Protein AF-A0A0F8ZVN7-F1 (afdb_monomer)

Mean predicted aligned error: 13.44 Å

Organism: NCBI:txid412755

Secondary structure (DSSP, 8-state):
---PPTTSSPPEEEEEPPPTTSPP-TTT-S-SEEE----SSS----EEEEEEEEEEEEEEE-EE---S-TTTTTTEEE--TT--STTSPPP-GGGT-TTT--S-----PBPPS-B-TTS-B---EEEEEETTPSSPEE--S-EEEETTEEEEEE-SSSPPTTHHHHHHTT-EEEEEEEEEEEEEEEEEEE---TTPPPEEEE-TTT--EEEE-TTSTTSS-TTPPS--EEE-HHHHHHHHHHHHHH--PPPEEEEEESS---S--TT-EEEEEE-TT--EEPBTTB-PEEEEEEEE-SSS-EEEEEEE-

Structure (mmCIF, N/CA/C/O backbone):
data_AF-A0A0F8ZVN7-F1
#
_entry.id   AF-A0A0F8ZVN7-F1
#
loop_
_atom_site.group_PDB
_atom_site.id
_atom_site.type_symbol
_atom_site.label_atom_id
_atom_site.label_alt_id
_atom_site.label_comp_id
_atom_site.label_asym_id
_atom_site.label_entity_id
_atom_site.label_seq_id
_atom_site.pdbx_PDB_ins_code
_atom_site.Cartn_x
_atom_site.Cartn_y
_atom_site.Cartn_z
_atom_site.occupancy
_atom_site.B_iso_or_equiv
_atom_site.auth_seq_id
_atom_site.auth_comp_id
_atom_site.auth_asym_id
_atom_site.auth_atom_id
_atom_site.pdbx_PDB_model_num
ATOM 1 N N . ILE A 1 1 ? -41.865 19.080 27.109 1.00 27.50 1 ILE A N 1
ATOM 2 C CA . ILE A 1 1 ? -41.157 17.782 27.221 1.00 27.50 1 ILE A CA 1
ATOM 3 C C . ILE A 1 1 ? -39.855 18.059 27.956 1.00 27.50 1 ILE A C 1
ATOM 5 O O . ILE A 1 1 ? -38.991 18.719 27.393 1.00 27.50 1 ILE A O 1
ATOM 9 N N . VAL A 1 2 ? -39.762 17.685 29.233 1.00 25.28 2 VAL A N 1
ATOM 10 C CA . VAL A 1 2 ? -38.525 17.841 30.013 1.00 25.28 2 VAL A CA 1
ATOM 11 C C . VAL A 1 2 ? -37.675 16.607 29.742 1.00 25.28 2 VAL A C 1
ATOM 13 O O . VAL A 1 2 ? -38.057 15.499 30.106 1.00 25.28 2 VAL A O 1
ATOM 16 N N . VAL A 1 3 ? -36.564 16.791 29.035 1.00 26.16 3 VAL A N 1
ATOM 17 C CA . VAL A 1 3 ? -35.602 15.721 28.764 1.00 26.16 3 VAL A CA 1
ATOM 18 C C . VAL A 1 3 ? -34.603 15.712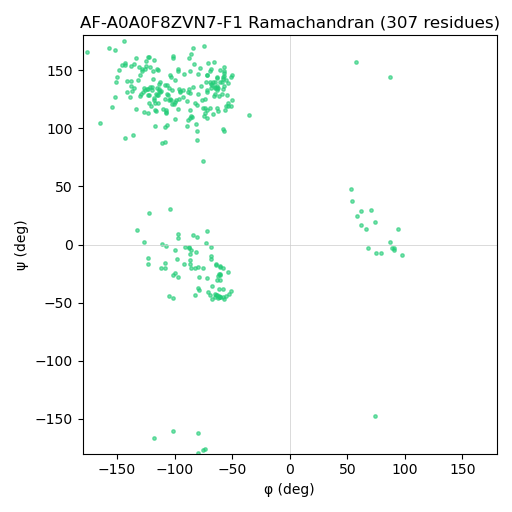 29.915 1.00 26.16 3 VAL A C 1
ATOM 20 O O . VAL A 1 3 ? -33.720 16.564 29.983 1.00 26.16 3 VAL A O 1
ATOM 23 N N . TYR A 1 4 ? -34.763 14.773 30.844 1.00 34.19 4 TYR A N 1
ATOM 24 C CA . TYR A 1 4 ? -33.786 14.550 31.905 1.00 34.19 4 TYR A CA 1
ATOM 25 C C . TYR A 1 4 ? -32.554 13.855 31.316 1.00 34.19 4 TYR A C 1
ATOM 27 O O . TYR A 1 4 ? -32.670 12.805 30.687 1.00 34.19 4 TYR A O 1
ATOM 35 N N . ARG A 1 5 ? -31.366 14.439 31.511 1.00 36.88 5 ARG A N 1
ATOM 36 C CA . ARG A 1 5 ? -30.093 13.754 31.245 1.00 36.88 5 ARG A CA 1
ATOM 37 C C . ARG A 1 5 ? -29.773 12.850 32.444 1.00 36.88 5 ARG A C 1
ATOM 39 O O . ARG A 1 5 ? -29.634 13.385 33.544 1.00 36.88 5 ARG A O 1
ATOM 46 N N . PRO A 1 6 ? -29.641 11.523 32.272 1.00 44.50 6 PRO A N 1
ATOM 47 C CA . PRO A 1 6 ? -29.242 10.635 33.360 1.00 44.50 6 PRO A CA 1
ATOM 48 C C . PRO A 1 6 ? -27.876 11.046 33.934 1.00 44.50 6 PRO A C 1
ATOM 50 O O . PRO A 1 6 ? -26.939 11.301 33.179 1.00 44.50 6 PRO A O 1
ATOM 53 N N . GLY A 1 7 ? -27.753 11.103 35.263 1.00 50.91 7 GLY A N 1
ATOM 54 C CA . GLY A 1 7 ? -26.455 11.102 35.951 1.00 50.91 7 GLY A CA 1
ATOM 55 C C . GLY A 1 7 ? -25.775 12.449 36.248 1.00 50.91 7 GLY A C 1
ATOM 56 O O . GLY A 1 7 ? -24.766 12.443 36.949 1.00 50.91 7 GLY A O 1
ATOM 57 N N . GLN A 1 8 ? -26.294 13.606 35.814 1.00 45.34 8 GLN A N 1
ATOM 58 C CA . GLN A 1 8 ? -25.773 14.913 36.261 1.00 45.34 8 GLN A CA 1
ATOM 59 C C . GLN A 1 8 ? -26.759 15.617 37.202 1.00 45.34 8 GLN A C 1
ATOM 61 O O . GLN A 1 8 ? -27.729 16.220 36.757 1.00 45.34 8 GLN A O 1
ATOM 66 N N . GLY A 1 9 ? -26.486 15.550 38.511 1.00 51.84 9 GLY A N 1
ATOM 67 C CA . GLY A 1 9 ? -27.216 16.309 39.538 1.00 51.84 9 GLY A CA 1
ATOM 68 C C . GLY A 1 9 ? -28.384 15.587 40.224 1.00 51.84 9 GLY A C 1
ATOM 69 O O . GLY A 1 9 ? -29.170 16.245 40.900 1.00 51.84 9 GLY A O 1
ATOM 70 N N . GLY A 1 10 ? -28.510 14.264 40.073 1.00 57.97 10 GLY A N 1
ATOM 71 C CA . GLY A 1 10 ? -29.532 13.463 40.761 1.00 57.97 10 GLY A CA 1
ATOM 72 C C . GLY A 1 10 ? -29.355 13.415 42.285 1.00 57.97 10 GLY A C 1
ATOM 73 O O . GLY A 1 10 ? -28.252 13.620 42.808 1.00 57.97 10 GLY A O 1
ATOM 74 N N . ARG A 1 11 ? -30.446 13.127 43.009 1.00 65.56 11 ARG A N 1
ATOM 75 C CA . ARG A 1 11 ? -30.416 12.929 44.465 1.00 65.56 11 ARG A CA 1
ATOM 76 C C . ARG A 1 11 ? -29.581 11.685 44.784 1.00 65.56 11 ARG A C 1
ATOM 78 O O . ARG A 1 11 ? -29.633 10.682 44.073 1.00 65.56 11 ARG A O 1
ATOM 85 N N . ARG A 1 12 ? -28.781 11.771 45.849 1.00 59.31 12 ARG A N 1
ATOM 86 C CA . ARG A 1 12 ? -27.981 10.650 46.359 1.00 59.31 12 ARG A CA 1
ATOM 87 C C . ARG A 1 12 ? -28.825 9.828 47.324 1.00 59.31 12 ARG A C 1
ATOM 89 O O . ARG A 1 12 ? -29.397 10.397 48.256 1.00 59.31 12 ARG A O 1
ATOM 96 N N . SER A 1 13 ? -28.849 8.515 47.120 1.00 58.38 13 SER A N 1
ATOM 97 C CA . SER A 1 13 ? -29.603 7.572 47.950 1.00 58.38 13 SER A CA 1
ATOM 98 C C . SER A 1 13 ? -28.723 6.383 48.354 1.00 58.38 13 SER A C 1
ATOM 100 O O . SER A 1 13 ? -27.912 5.903 47.559 1.00 58.38 13 SER A O 1
ATOM 102 N N . CYS A 1 14 ? -28.888 5.915 49.595 1.00 60.28 14 CYS A N 1
ATOM 103 C CA . CYS A 1 14 ? -28.241 4.712 50.129 1.00 60.28 14 CYS A CA 1
ATOM 104 C C . CYS A 1 14 ? -29.301 3.648 50.417 1.00 60.28 14 CYS A C 1
ATOM 106 O O . CYS A 1 14 ? -30.348 3.964 50.982 1.00 60.28 14 CYS A O 1
ATOM 108 N N . ILE A 1 15 ? -29.007 2.393 50.076 1.00 61.28 15 ILE A N 1
ATOM 109 C CA . ILE A 1 15 ? -29.917 1.257 50.275 1.00 61.28 15 ILE A CA 1
ATOM 110 C C . ILE A 1 15 ? -29.313 0.312 51.330 1.00 61.28 15 ILE A C 1
ATOM 112 O O . ILE A 1 15 ? -28.135 -0.020 51.208 1.00 61.28 15 ILE A O 1
ATOM 116 N N . ARG A 1 16 ? -30.106 -0.102 52.337 1.00 59.06 16 ARG A N 1
ATOM 117 C CA . ARG A 1 16 ? -29.672 -0.901 53.505 1.00 59.06 16 ARG A CA 1
ATOM 118 C C . ARG A 1 16 ? -30.315 -2.292 53.531 1.00 59.06 16 ARG A C 1
ATOM 120 O O . ARG A 1 16 ? -31.526 -2.416 53.378 1.00 59.06 16 ARG A O 1
ATOM 127 N N . LEU A 1 17 ? -29.554 -3.346 53.801 1.00 52.78 17 LEU A N 1
ATOM 128 C CA . LEU A 1 17 ? -30.038 -4.733 53.922 1.00 52.78 17 LEU A CA 1
ATOM 129 C C . LEU A 1 17 ? -30.144 -5.176 55.395 1.00 52.78 17 LEU A C 1
ATOM 131 O O . LEU A 1 17 ? -29.281 -4.825 56.199 1.00 52.78 17 LEU A O 1
ATOM 135 N N . GLN A 1 18 ? -31.155 -5.989 55.742 1.00 48.94 18 GLN A N 1
ATOM 136 C CA . GLN A 1 18 ? -31.251 -6.604 57.076 1.00 48.94 18 GLN A CA 1
ATOM 137 C C . GLN A 1 18 ? -30.204 -7.711 57.252 1.00 48.94 18 GLN A C 1
ATOM 139 O O . GLN A 1 18 ? -29.926 -8.443 56.297 1.00 48.94 18 GLN A O 1
ATOM 144 N N . PRO A 1 19 ? -29.666 -7.895 58.468 1.00 45.25 19 PRO A N 1
ATOM 145 C CA . PRO A 1 19 ? -28.900 -9.081 58.835 1.00 45.25 19 PRO A CA 1
ATOM 146 C C . PRO A 1 19 ? -29.678 -10.395 58.654 1.00 45.25 19 PRO A C 1
ATOM 148 O O . PRO A 1 19 ? -30.894 -10.461 58.836 1.00 45.25 19 PRO A O 1
ATOM 151 N N . ALA A 1 20 ? -28.961 -11.470 58.319 1.00 39.09 20 ALA A N 1
ATOM 152 C CA . ALA A 1 20 ? -29.548 -12.800 58.170 1.00 39.09 20 ALA A CA 1
ATOM 153 C C . ALA A 1 20 ? -29.942 -13.384 59.539 1.00 39.09 20 ALA A C 1
ATOM 155 O O . ALA A 1 20 ? -29.144 -13.378 60.473 1.00 39.09 20 ALA A O 1
ATOM 156 N N . GLY A 1 21 ? -31.158 -13.927 59.644 1.00 42.28 21 GLY A N 1
ATOM 157 C CA . GLY A 1 21 ? -31.682 -14.524 60.881 1.00 42.28 21 GLY A CA 1
ATOM 158 C C . GLY A 1 21 ? -32.409 -13.548 61.811 1.00 42.28 21 GLY A C 1
ATOM 159 O O . GLY A 1 21 ? -32.970 -13.984 62.815 1.00 42.28 21 GLY A O 1
ATOM 160 N N . GLU A 1 22 ? -32.457 -12.256 61.479 1.00 47.78 22 GLU A N 1
ATOM 161 C CA . GLU A 1 22 ? -33.309 -11.299 62.182 1.00 47.78 22 GLU A CA 1
ATOM 162 C C . GLU A 1 22 ? -34.769 -11.386 61.721 1.00 47.78 22 GLU A C 1
ATOM 164 O O . GLU A 1 22 ? -35.069 -11.630 60.550 1.00 47.78 22 GLU A O 1
ATOM 169 N N . THR A 1 23 ? -35.699 -11.142 62.646 1.00 45.25 23 THR A N 1
ATOM 170 C CA . THR A 1 23 ? -37.119 -10.977 62.325 1.00 45.25 23 THR A CA 1
ATOM 171 C C . THR A 1 23 ? -37.290 -9.771 61.408 1.00 45.25 23 THR A C 1
ATOM 173 O O . THR A 1 23 ? -36.809 -8.686 61.736 1.00 45.25 23 THR A O 1
ATOM 176 N N . PHE A 1 24 ? -37.974 -9.946 60.275 1.00 45.22 24 PHE A N 1
ATOM 177 C CA . PHE A 1 24 ? -38.179 -8.880 59.293 1.00 45.22 24 PHE A CA 1
ATOM 178 C C . PHE A 1 24 ? -38.703 -7.594 59.954 1.00 45.22 24 PHE A C 1
ATOM 180 O O . PHE A 1 24 ? -39.734 -7.600 60.629 1.00 45.22 24 PHE A O 1
ATOM 187 N N . SER A 1 25 ? -37.982 -6.494 59.744 1.00 50.66 25 SER A N 1
ATOM 188 C CA . SER A 1 25 ? -38.330 -5.161 60.221 1.00 50.66 25 SER A CA 1
ATOM 189 C C . SER A 1 25 ? -38.318 -4.194 59.047 1.00 50.66 25 SER A C 1
ATOM 191 O O . SER A 1 25 ? -37.261 -3.863 58.509 1.00 50.66 25 SER A O 1
ATOM 193 N N . ALA A 1 26 ? -39.494 -3.669 58.702 1.00 47.28 26 ALA A N 1
ATOM 194 C CA . ALA A 1 26 ? -39.640 -2.639 57.672 1.00 47.28 26 ALA A CA 1
ATOM 195 C C . ALA A 1 26 ? -38.861 -1.344 57.997 1.00 47.28 26 ALA A C 1
ATOM 197 O O . ALA A 1 26 ? -38.580 -0.549 57.108 1.00 47.28 26 ALA A O 1
ATOM 198 N N . ALA A 1 27 ? -38.479 -1.132 59.264 1.00 53.31 27 ALA A N 1
ATOM 199 C CA . ALA A 1 27 ? -37.621 -0.020 59.679 1.00 53.31 27 ALA A CA 1
ATOM 200 C C . ALA A 1 27 ? -36.111 -0.334 59.569 1.00 53.31 27 ALA A C 1
ATOM 202 O O . ALA A 1 27 ? -35.293 0.584 59.625 1.00 53.31 27 ALA A O 1
ATOM 203 N N . GLY A 1 28 ? -35.737 -1.615 59.452 1.00 48.47 28 GLY A N 1
ATOM 204 C CA . GLY A 1 28 ? -34.356 -2.110 59.528 1.00 48.47 28 GLY A CA 1
ATOM 205 C C . GLY A 1 28 ? -33.755 -2.588 58.204 1.00 48.47 28 GLY A C 1
ATOM 206 O O . GLY A 1 28 ? -32.536 -2.702 58.104 1.00 48.47 28 GLY A O 1
ATOM 207 N N . SER A 1 29 ? -34.569 -2.826 57.173 1.00 49.50 29 SER A N 1
ATOM 208 C CA . SER A 1 29 ? -34.087 -3.175 55.835 1.00 49.50 29 SER A CA 1
ATOM 209 C C . SER A 1 29 ? -34.910 -2.522 54.757 1.00 49.50 29 SER A C 1
ATOM 211 O O . SER A 1 29 ? -36.129 -2.472 54.885 1.00 49.50 29 SER A O 1
ATOM 213 N N . THR A 1 30 ? -34.227 -2.061 53.699 1.00 56.91 30 THR A N 1
ATOM 214 C CA . THR A 1 30 ? -34.842 -1.488 52.514 1.00 56.91 30 THR A CA 1
ATOM 215 C C . THR A 1 30 ? -35.029 -2.437 51.300 1.00 56.91 30 THR A C 1
ATOM 217 O O . THR A 1 30 ? -35.544 -2.006 50.276 1.00 56.91 30 THR A O 1
ATOM 220 N N . ILE A 1 31 ? -34.740 -3.745 51.399 1.00 53.41 31 ILE A N 1
ATOM 221 C CA . ILE A 1 31 ? -34.885 -4.706 50.279 1.00 53.41 31 ILE A CA 1
ATOM 222 C C . ILE A 1 31 ? -35.505 -6.025 50.767 1.00 53.41 31 ILE A C 1
ATOM 224 O O . ILE A 1 31 ? -35.056 -6.569 51.770 1.00 53.41 31 ILE A O 1
ATOM 228 N N . THR A 1 32 ? -36.468 -6.591 50.028 1.00 53.06 32 THR A N 1
ATOM 229 C CA . THR A 1 32 ? -36.948 -7.975 50.262 1.00 53.06 32 THR A CA 1
ATOM 230 C C . THR A 1 32 ? -36.529 -8.966 49.186 1.00 53.06 32 THR A C 1
ATOM 232 O O . THR A 1 32 ? -36.543 -10.161 49.457 1.00 53.06 32 THR A O 1
ATOM 235 N N . ASP A 1 33 ? -36.163 -8.510 47.983 1.00 47.03 33 ASP A N 1
ATOM 236 C CA . ASP A 1 33 ? -35.632 -9.379 46.930 1.00 47.03 33 ASP A CA 1
ATOM 237 C C . ASP A 1 33 ? -34.678 -8.616 45.993 1.00 47.03 33 ASP A C 1
ATOM 239 O O . ASP A 1 33 ? -35.003 -7.577 45.425 1.00 47.03 33 ASP A O 1
ATOM 243 N N . GLY A 1 34 ? -33.466 -9.125 45.802 1.00 47.53 34 GLY A N 1
ATOM 244 C CA . GLY A 1 34 ? -32.437 -8.464 45.002 1.00 47.53 34 GLY A CA 1
ATOM 245 C C . GLY A 1 34 ? -31.951 -9.367 43.881 1.00 47.53 34 GLY A C 1
ATOM 246 O O . GLY A 1 34 ? -31.256 -10.345 44.142 1.00 47.53 34 GLY A O 1
ATOM 247 N N . ARG A 1 35 ? -32.230 -9.012 42.618 1.00 43.69 35 ARG A N 1
ATOM 248 C CA . ARG A 1 35 ? -31.692 -9.739 41.458 1.00 43.69 35 ARG A CA 1
ATOM 249 C C . ARG A 1 35 ? -30.669 -8.911 40.696 1.00 43.69 35 ARG A C 1
ATOM 251 O O . ARG A 1 35 ? -30.952 -8.284 39.676 1.00 43.69 35 ARG A O 1
ATOM 258 N N . ILE A 1 36 ? -29.423 -9.000 41.135 1.00 43.56 36 ILE A N 1
ATOM 259 C CA . ILE A 1 36 ? -28.320 -8.361 40.428 1.00 43.56 36 ILE A CA 1
ATOM 260 C C . ILE A 1 36 ? -27.900 -9.260 39.264 1.00 43.56 36 ILE A C 1
ATOM 262 O O . ILE A 1 36 ? -27.224 -10.272 39.440 1.00 43.56 36 ILE A O 1
ATOM 266 N N . GLN A 1 37 ? -28.286 -8.879 38.049 1.00 42.59 37 GLN A N 1
ATOM 267 C CA . GLN A 1 37 ? -27.618 -9.377 36.853 1.00 42.59 37 GLN A CA 1
ATOM 268 C C . GLN A 1 37 ? -26.337 -8.573 36.656 1.00 42.59 37 GLN A C 1
ATOM 270 O O . GLN A 1 37 ? -26.326 -7.532 36.014 1.00 42.59 37 GLN A O 1
ATOM 275 N N . LEU A 1 38 ? -25.235 -9.045 37.234 1.00 39.56 38 LEU A N 1
ATOM 276 C CA . LEU A 1 38 ? -23.924 -8.530 36.862 1.00 39.56 38 LEU A CA 1
ATOM 277 C C . LEU A 1 38 ? -23.674 -8.951 35.412 1.00 39.56 38 LEU A C 1
ATOM 279 O O . LEU A 1 38 ? -23.505 -10.141 35.134 1.00 39.56 38 LEU A O 1
ATOM 283 N N . ALA A 1 39 ? -23.635 -7.994 34.482 1.00 41.97 39 ALA A N 1
ATOM 284 C CA . ALA A 1 39 ? -22.928 -8.241 33.234 1.00 41.97 39 ALA A CA 1
ATOM 285 C C . ALA A 1 39 ? -21.501 -8.645 33.634 1.00 41.97 39 ALA A C 1
ATOM 287 O O . ALA A 1 39 ? -20.825 -7.926 34.374 1.00 41.97 39 ALA A O 1
ATOM 288 N N . ARG A 1 40 ? -21.090 -9.864 33.271 1.00 42.56 40 ARG A N 1
ATOM 289 C CA . ARG A 1 40 ? -19.749 -10.385 33.553 1.00 42.56 40 ARG A CA 1
ATOM 290 C C . ARG A 1 40 ? -18.725 -9.428 32.946 1.00 42.56 40 ARG A C 1
ATOM 292 O O . ARG A 1 40 ? -18.448 -9.546 31.763 1.00 42.56 40 ARG A O 1
ATOM 299 N N . ARG A 1 41 ? -18.161 -8.524 33.760 1.00 51.59 41 ARG A N 1
ATOM 300 C CA . ARG A 1 41 ? -17.332 -7.387 33.313 1.00 51.59 41 ARG A CA 1
ATOM 301 C C . ARG A 1 41 ? -18.100 -6.481 32.322 1.00 51.59 41 ARG A C 1
ATOM 303 O O . ARG A 1 41 ? -19.058 -6.916 31.687 1.00 51.59 41 ARG A O 1
ATOM 310 N N . PRO A 1 42 ? -17.723 -5.201 32.173 1.00 58.75 42 PRO A N 1
ATOM 311 C CA . PRO A 1 42 ? -18.190 -4.451 31.018 1.00 58.75 42 PRO A CA 1
ATOM 312 C C . PRO A 1 42 ? -17.767 -5.232 29.776 1.00 58.75 42 PRO A C 1
ATOM 314 O O . PRO A 1 42 ? -16.573 -5.449 29.567 1.00 58.75 42 PRO A O 1
ATOM 317 N N . SER A 1 43 ? -18.748 -5.713 29.019 1.00 66.62 43 SER A N 1
ATOM 318 C CA . SER A 1 43 ? -18.522 -6.542 27.844 1.00 66.62 43 SER A CA 1
ATOM 319 C C . SER A 1 43 ? -17.752 -5.705 26.820 1.00 66.62 43 SER A C 1
ATOM 321 O O . SER A 1 43 ? -18.252 -4.657 26.398 1.00 66.62 43 SER A O 1
ATOM 323 N N . ARG A 1 44 ? -16.532 -6.109 26.465 1.00 81.88 44 ARG A N 1
ATOM 324 C CA . ARG A 1 44 ? -15.653 -5.358 25.562 1.00 81.88 44 ARG A CA 1
ATOM 325 C C . ARG A 1 44 ? -15.747 -5.973 24.172 1.00 81.88 44 ARG A C 1
ATOM 327 O O . ARG A 1 44 ? -15.213 -7.068 23.991 1.00 81.88 44 ARG A O 1
ATOM 334 N N . PRO A 1 45 ? -16.397 -5.320 23.194 1.00 86.94 45 PRO A N 1
ATOM 335 C CA . PRO A 1 45 ? -16.405 -5.842 21.835 1.00 86.94 45 PRO A CA 1
ATOM 336 C C . PRO A 1 45 ? -14.969 -5.931 21.295 1.00 86.94 45 PRO A C 1
ATOM 338 O O . PRO A 1 45 ? -14.111 -5.136 21.705 1.00 86.94 45 PRO A O 1
ATOM 341 N N . PRO A 1 46 ? -14.679 -6.883 20.392 1.00 93.00 46 PRO A N 1
ATOM 342 C CA . PRO A 1 46 ? -13.436 -6.855 19.640 1.00 93.00 46 PRO A CA 1
ATOM 343 C C . PRO A 1 46 ? -13.344 -5.538 18.871 1.00 93.00 46 PRO A C 1
ATOM 345 O O . PRO A 1 46 ? -14.357 -5.025 18.393 1.00 93.00 46 PRO A O 1
ATOM 348 N N . VAL A 1 47 ? -12.142 -4.987 18.737 1.00 96.12 47 VAL A N 1
ATOM 349 C CA . VAL A 1 47 ? -11.921 -3.749 17.981 1.00 96.12 47 VAL A CA 1
ATOM 350 C C . VAL A 1 47 ? -10.942 -4.029 16.856 1.00 96.12 47 VAL A C 1
ATOM 352 O O . VAL A 1 47 ? -9.795 -4.395 17.110 1.00 96.12 47 VAL A O 1
ATOM 355 N N . ARG A 1 48 ? -11.392 -3.820 15.618 1.00 97.31 48 ARG A N 1
ATOM 356 C CA . ARG A 1 48 ? -10.567 -3.863 14.411 1.00 97.31 48 ARG A CA 1
ATOM 357 C C . ARG A 1 48 ? -10.343 -2.446 13.905 1.00 97.31 48 ARG A C 1
ATOM 359 O O . ARG A 1 48 ? -11.286 -1.679 13.728 1.00 97.31 48 ARG A O 1
ATOM 366 N N . VAL A 1 49 ? -9.093 -2.103 13.647 1.00 97.94 49 VAL A N 1
ATOM 367 C CA . VAL A 1 49 ? -8.706 -0.817 13.071 1.00 97.94 49 VAL A CA 1
ATOM 368 C C . VAL A 1 49 ? -7.939 -1.090 11.793 1.00 97.94 49 VAL A C 1
ATOM 370 O O . VAL A 1 49 ? -7.001 -1.885 11.800 1.00 97.94 49 VAL A O 1
ATOM 373 N N . ILE A 1 50 ? -8.351 -0.449 10.707 1.00 98.00 50 ILE A N 1
ATOM 374 C CA . ILE A 1 50 ? -7.816 -0.671 9.365 1.00 98.00 50 ILE A CA 1
ATOM 375 C C . ILE A 1 50 ? -7.132 0.622 8.913 1.00 98.00 50 ILE A C 1
ATOM 377 O O . ILE A 1 50 ? -7.722 1.694 9.019 1.00 98.00 50 ILE A O 1
ATOM 381 N N . GLY A 1 51 ? -5.884 0.539 8.463 1.00 97.69 51 GLY A N 1
ATOM 382 C CA . GLY A 1 51 ? -5.161 1.637 7.820 1.00 97.69 51 GLY A CA 1
ATOM 383 C C . GLY A 1 51 ? -5.133 1.479 6.302 1.00 97.69 51 GLY A C 1
ATOM 384 O O . GLY A 1 51 ? -5.963 0.772 5.727 1.00 97.69 51 GLY A O 1
ATOM 385 N N . ASP A 1 52 ? -4.199 2.163 5.651 1.00 97.25 52 ASP A N 1
ATOM 386 C CA . ASP A 1 52 ? -4.072 2.133 4.194 1.00 97.25 52 ASP A CA 1
ATOM 387 C C . ASP A 1 52 ? -3.469 0.808 3.694 1.00 97.25 52 ASP A C 1
ATOM 389 O O . ASP A 1 52 ? -3.004 -0.030 4.483 1.00 97.25 52 ASP A O 1
ATOM 393 N N . TYR A 1 53 ? -3.480 0.604 2.379 1.00 96.88 53 TYR A N 1
ATOM 394 C CA . TYR A 1 53 ? -2.750 -0.490 1.749 1.00 96.88 53 TYR A CA 1
ATOM 395 C C . TYR A 1 53 ? -1.242 -0.344 1.954 1.00 96.88 53 TYR A C 1
ATOM 397 O O . TYR A 1 53 ? -0.688 0.758 1.966 1.00 96.88 53 TYR A O 1
ATOM 405 N N . LYS A 1 54 ? -0.556 -1.478 2.118 1.00 97.00 54 LYS A N 1
ATOM 406 C CA . LYS A 1 54 ? 0.909 -1.485 2.145 1.00 97.00 54 LYS A CA 1
ATOM 407 C C . LYS A 1 54 ? 1.448 -1.113 0.766 1.00 97.00 54 LYS A C 1
ATOM 409 O O . LYS A 1 54 ? 0.966 -1.647 -0.237 1.00 97.00 54 LYS A O 1
ATOM 414 N N . ARG A 1 55 ? 2.474 -0.261 0.733 1.00 96.88 55 ARG A N 1
ATOM 415 C CA . ARG A 1 55 ? 3.190 0.123 -0.490 1.00 96.88 55 ARG A CA 1
ATOM 416 C C . ARG A 1 55 ? 4.623 -0.390 -0.490 1.00 96.88 55 ARG A C 1
ATOM 418 O O . ARG A 1 55 ? 5.307 -0.330 0.530 1.00 96.88 55 ARG A O 1
ATOM 425 N N . TYR A 1 56 ? 5.071 -0.855 -1.646 1.00 97.12 56 TYR A N 1
ATOM 426 C CA . TYR A 1 56 ? 6.427 -1.352 -1.857 1.00 97.12 56 TYR A CA 1
ATOM 427 C C . TYR A 1 56 ? 7.082 -0.554 -2.964 1.00 97.12 56 TYR A C 1
ATOM 429 O O . TYR A 1 56 ? 6.564 -0.534 -4.075 1.00 97.12 56 TYR A O 1
ATOM 437 N N . GLU A 1 57 ? 8.208 0.080 -2.669 1.00 96.81 57 GLU A N 1
ATOM 438 C CA . GLU A 1 57 ? 9.044 0.705 -3.687 1.00 96.81 57 GLU A CA 1
ATOM 439 C C . GLU A 1 57 ? 10.117 -0.266 -4.154 1.00 96.81 57 GLU A C 1
ATOM 441 O O . GLU A 1 57 ? 10.782 -0.894 -3.332 1.00 96.81 57 GLU A O 1
ATOM 446 N N . SER A 1 58 ? 10.293 -0.383 -5.465 1.00 96.88 58 SER A N 1
ATOM 447 C CA . SER A 1 58 ? 11.337 -1.207 -6.068 1.00 96.88 58 SER A CA 1
ATOM 448 C C . SER A 1 58 ? 11.744 -0.648 -7.427 1.00 96.88 58 SER A C 1
ATOM 450 O O . SER A 1 58 ? 11.047 0.200 -7.992 1.00 96.88 58 SER A O 1
ATOM 452 N N . THR A 1 59 ? 12.853 -1.155 -7.963 1.00 97.19 59 THR A N 1
ATOM 453 C CA . THR A 1 59 ? 13.226 -0.946 -9.362 1.00 97.19 59 THR A CA 1
ATOM 454 C C . THR A 1 59 ? 12.758 -2.134 -10.186 1.00 97.19 59 THR A C 1
ATOM 456 O O . THR A 1 59 ? 13.096 -3.282 -9.901 1.00 97.19 59 THR A O 1
ATOM 459 N N . PHE A 1 60 ? 11.992 -1.860 -11.231 1.00 97.62 60 PHE A N 1
ATOM 460 C CA . PHE A 1 60 ? 11.377 -2.857 -12.090 1.00 97.62 60 PHE A CA 1
ATOM 461 C C . PHE A 1 60 ? 11.960 -2.766 -13.493 1.00 97.62 60 PHE A C 1
ATOM 463 O O . PHE A 1 60 ? 11.859 -1.721 -14.134 1.00 97.62 60 PHE A O 1
ATOM 470 N N . LEU A 1 61 ? 12.538 -3.859 -13.993 1.00 97.25 61 LEU A N 1
ATOM 471 C CA . LEU A 1 61 ? 12.918 -3.957 -15.401 1.00 97.25 61 LEU A CA 1
ATOM 472 C C . LEU A 1 61 ? 11.659 -4.187 -16.241 1.00 97.25 61 LEU A C 1
ATOM 474 O O . LEU A 1 61 ? 10.978 -5.203 -16.085 1.00 97.25 61 LEU A O 1
ATOM 478 N N . LEU A 1 62 ? 11.360 -3.248 -17.131 1.00 96.88 62 LEU A N 1
ATOM 479 C CA . LEU A 1 62 ? 10.169 -3.292 -17.966 1.00 96.88 62 LEU A CA 1
ATOM 480 C C . LEU A 1 62 ? 10.415 -4.082 -19.248 1.00 96.88 62 LEU A C 1
ATOM 482 O O . LEU A 1 62 ? 11.549 -4.297 -19.682 1.00 96.88 62 LEU A O 1
ATOM 486 N N . LYS A 1 63 ? 9.319 -4.515 -19.865 1.00 95.31 63 LYS A N 1
ATOM 487 C CA . LYS A 1 63 ? 9.319 -5.202 -21.153 1.00 95.31 63 LYS A CA 1
ATOM 488 C C . LYS A 1 63 ? 8.625 -4.352 -22.215 1.00 95.31 63 LYS A C 1
ATOM 490 O O . LYS A 1 63 ? 7.720 -3.592 -21.866 1.00 95.31 63 LYS A O 1
ATOM 495 N N . PRO A 1 64 ? 9.020 -4.479 -23.492 1.00 93.38 64 PRO A N 1
ATOM 496 C CA . PRO A 1 64 ? 8.302 -3.866 -24.602 1.00 93.38 64 PRO A CA 1
ATOM 497 C C . PRO A 1 64 ? 6.812 -4.213 -24.552 1.00 93.38 64 PRO A C 1
ATOM 499 O O . PRO A 1 64 ? 6.447 -5.385 -24.603 1.00 93.38 64 PRO A O 1
ATOM 502 N N . GLY A 1 65 ? 5.959 -3.198 -24.432 1.00 88.56 65 GLY A N 1
ATOM 503 C CA . GLY A 1 65 ? 4.501 -3.335 -24.479 1.00 88.56 65 GLY A CA 1
ATOM 504 C C . GLY A 1 65 ? 3.931 -2.866 -25.810 1.00 88.56 65 GLY A C 1
ATOM 505 O O . GLY A 1 65 ? 2.850 -2.291 -25.836 1.00 88.56 65 GLY A O 1
ATOM 506 N N . TRP A 1 66 ? 4.692 -3.000 -26.896 1.00 87.19 66 TRP A N 1
ATOM 507 C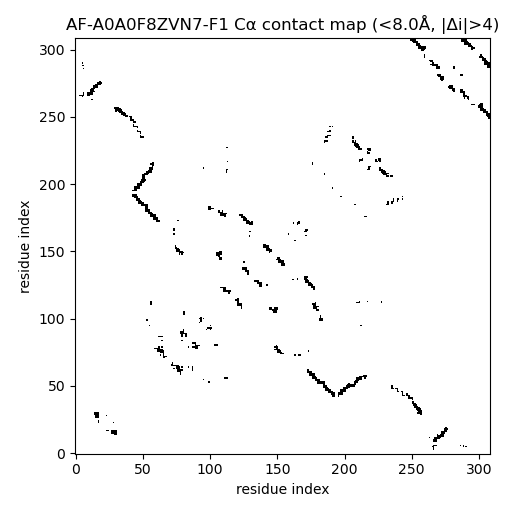 CA . TRP A 1 66 ? 4.329 -2.419 -28.184 1.00 87.19 66 TRP A CA 1
ATOM 508 C C . TRP A 1 66 ? 3.165 -3.198 -28.791 1.00 87.19 66 TRP A C 1
ATOM 510 O O . TRP A 1 66 ? 3.282 -4.385 -29.097 1.00 87.19 66 TRP A O 1
ATOM 520 N N . GLY A 1 67 ? 2.029 -2.521 -28.938 1.00 68.25 67 GLY A N 1
ATOM 521 C CA . GLY A 1 67 ? 0.926 -3.011 -29.750 1.00 68.25 67 GLY A CA 1
ATOM 522 C C . GLY A 1 67 ? 1.207 -2.845 -31.245 1.00 68.25 67 GLY A C 1
ATOM 523 O O . GLY A 1 67 ? 2.250 -2.349 -31.664 1.00 68.25 67 GLY A O 1
ATOM 524 N N . SER A 1 68 ? 0.225 -3.198 -32.071 1.00 60.03 68 SER A N 1
ATOM 525 C CA . SER A 1 68 ? 0.258 -2.967 -33.522 1.00 60.03 68 SER A CA 1
ATOM 526 C C . SER A 1 68 ? 0.068 -1.495 -33.925 1.00 60.03 68 SER A C 1
ATOM 528 O O . SER A 1 68 ? -0.003 -1.200 -35.117 1.00 60.03 68 SER A O 1
ATOM 530 N N . GLU A 1 69 ? -0.087 -0.575 -32.966 1.00 62.12 69 GLU A N 1
ATOM 531 C CA . GLU A 1 69 ? -0.293 0.848 -33.241 1.00 62.12 69 GLU A CA 1
ATOM 532 C C . GLU A 1 69 ? 1.039 1.575 -33.504 1.00 62.12 69 GLU A C 1
ATOM 534 O O . GLU A 1 69 ? 1.884 1.643 -32.608 1.00 62.12 69 GLU A O 1
ATOM 539 N N . PRO A 1 70 ? 1.214 2.222 -34.674 1.00 58.69 70 PRO A N 1
ATOM 540 C CA . PRO A 1 70 ? 2.469 2.895 -35.033 1.00 58.69 70 PRO A CA 1
ATOM 541 C C . PRO A 1 70 ? 2.873 4.033 -34.084 1.00 58.69 70 PRO A C 1
ATOM 543 O O . PRO A 1 70 ? 4.046 4.360 -33.959 1.00 58.69 70 PRO A O 1
ATOM 546 N N . ALA A 1 71 ? 1.907 4.660 -33.402 1.00 59.50 71 ALA A N 1
ATOM 547 C CA . ALA A 1 71 ? 2.171 5.764 -32.475 1.00 59.50 71 ALA A CA 1
ATOM 548 C C . ALA A 1 71 ? 2.771 5.305 -31.130 1.00 59.50 71 ALA A C 1
ATOM 550 O O . ALA A 1 71 ? 3.366 6.112 -30.416 1.00 59.50 71 ALA A O 1
ATOM 551 N N . GLN A 1 72 ? 2.610 4.024 -30.784 1.00 66.12 72 GLN A N 1
ATOM 552 C CA . GLN A 1 72 ? 3.125 3.418 -29.551 1.00 66.12 72 GLN A CA 1
ATOM 553 C C . GLN A 1 72 ? 4.424 2.637 -29.781 1.00 66.12 72 GLN A C 1
ATOM 555 O O . GLN A 1 72 ? 5.032 2.155 -28.817 1.00 66.12 72 GLN A O 1
ATOM 560 N N . GLU A 1 73 ? 4.858 2.532 -31.040 1.00 71.75 73 GLU A N 1
ATOM 561 C CA . GLU A 1 73 ? 6.069 1.825 -31.436 1.00 71.75 73 GLU A CA 1
ATOM 562 C C . GLU A 1 73 ? 7.261 2.362 -30.625 1.00 71.75 73 GLU A C 1
ATOM 564 O O . GLU A 1 73 ? 7.530 3.565 -30.589 1.00 71.75 73 GLU A O 1
ATOM 569 N N . PHE A 1 74 ? 7.935 1.472 -29.893 1.00 83.75 74 PHE A N 1
ATOM 570 C CA . PHE A 1 74 ? 9.099 1.766 -29.044 1.00 83.75 74 PHE A CA 1
ATOM 571 C C . PHE A 1 74 ? 8.864 2.633 -27.791 1.00 83.75 74 PHE A C 1
ATOM 573 O O . PHE A 1 74 ? 9.786 2.804 -26.990 1.00 83.75 74 PHE A O 1
ATOM 580 N N . ARG A 1 75 ? 7.647 3.141 -27.549 1.00 90.44 75 ARG A N 1
ATOM 581 C CA . ARG A 1 75 ? 7.372 4.082 -26.439 1.00 90.44 75 ARG A CA 1
ATOM 582 C C . ARG A 1 75 ? 6.711 3.459 -25.219 1.00 90.44 75 ARG A C 1
ATOM 584 O O . ARG A 1 75 ? 6.865 3.995 -24.123 1.00 90.44 75 ARG A O 1
ATOM 591 N N . GLN A 1 76 ? 5.978 2.364 -25.393 1.00 93.12 76 GLN A N 1
ATOM 592 C CA . GLN A 1 76 ? 5.256 1.715 -24.302 1.00 93.12 76 GLN A CA 1
ATOM 593 C C . GLN A 1 76 ? 6.061 0.575 -23.677 1.00 93.12 76 GLN A C 1
ATOM 595 O O . GLN A 1 76 ? 6.560 -0.310 -24.376 1.00 93.12 76 GLN A O 1
ATOM 600 N N . TRP A 1 77 ? 6.144 0.588 -22.348 1.00 95.00 77 TRP A N 1
ATOM 601 C CA . TRP A 1 77 ? 6.892 -0.385 -21.557 1.00 95.00 77 TRP A CA 1
ATOM 602 C C . TRP A 1 77 ? 6.059 -0.843 -20.364 1.00 95.00 77 TRP A C 1
ATOM 604 O O . TRP A 1 77 ? 5.428 -0.024 -19.699 1.00 95.00 77 TRP A O 1
ATOM 614 N N . VAL A 1 78 ? 6.031 -2.150 -20.105 1.00 95.25 78 VAL A N 1
ATOM 615 C CA . VAL A 1 78 ? 5.059 -2.786 -19.203 1.00 95.25 78 VAL A CA 1
ATOM 616 C C . VAL A 1 78 ? 5.713 -3.842 -18.316 1.00 95.25 78 VAL A C 1
ATOM 618 O O . VAL A 1 78 ? 6.700 -4.471 -18.700 1.00 95.25 78 VAL A O 1
ATOM 621 N N . LEU A 1 79 ? 5.123 -4.092 -17.146 1.00 95.50 79 LEU A N 1
ATOM 622 C CA . LEU A 1 79 ? 5.391 -5.301 -16.355 1.00 95.50 79 LEU A CA 1
ATOM 623 C C . LEU A 1 79 ? 4.535 -6.505 -16.774 1.00 95.50 79 LEU A C 1
ATOM 625 O O . LEU A 1 79 ? 4.873 -7.644 -16.463 1.00 95.50 79 LEU A O 1
ATOM 629 N N . ASN A 1 80 ? 3.416 -6.264 -17.463 1.00 92.56 80 ASN A N 1
ATOM 630 C CA . ASN A 1 80 ? 2.468 -7.292 -17.900 1.00 92.56 80 ASN A CA 1
ATOM 631 C C . ASN A 1 80 ? 1.950 -8.211 -16.774 1.00 92.56 80 ASN A C 1
ATOM 633 O O . ASN A 1 80 ? 1.748 -9.401 -16.985 1.00 92.56 80 ASN A O 1
ATOM 637 N N . GLU A 1 81 ? 1.716 -7.696 -15.567 1.00 91.19 81 GLU A N 1
ATOM 638 C CA . GLU A 1 81 ? 1.322 -8.520 -14.410 1.00 91.19 81 GLU A CA 1
ATOM 639 C C . GLU A 1 81 ? 0.128 -9.463 -14.689 1.00 91.19 81 GLU A C 1
ATOM 641 O O . GLU A 1 81 ? 0.097 -10.626 -14.281 1.00 91.19 81 GLU A O 1
ATOM 646 N N . HIS A 1 82 ? -0.861 -8.968 -15.432 1.00 86.38 82 HIS A N 1
ATOM 647 C CA . HIS A 1 82 ? -2.077 -9.702 -15.773 1.00 86.38 82 HIS A CA 1
ATOM 648 C C . HIS A 1 82 ? -1.949 -10.562 -17.048 1.00 86.38 82 HIS A C 1
ATOM 650 O O . HIS A 1 82 ? -2.901 -11.255 -17.401 1.00 86.38 82 HIS A O 1
ATOM 656 N N . GLY A 1 83 ? -0.807 -10.530 -17.744 1.00 88.31 83 GLY A N 1
ATOM 657 C CA . GLY A 1 83 ? -0.535 -11.373 -18.912 1.00 88.31 83 GLY A CA 1
ATOM 658 C C . GLY A 1 83 ? -1.318 -11.035 -20.183 1.00 88.31 83 GLY 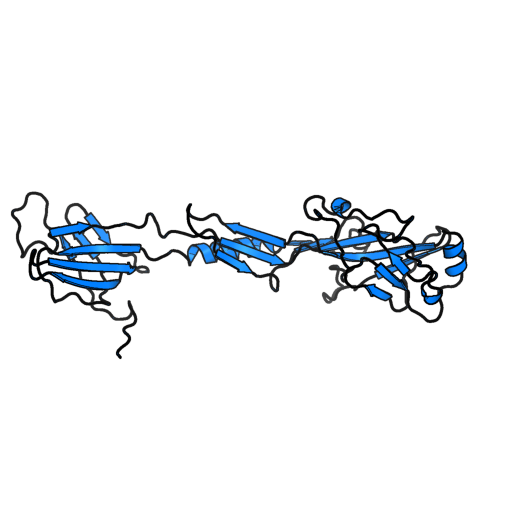A C 1
ATOM 659 O O . GLY A 1 83 ? -1.602 -11.939 -20.961 1.00 88.31 83 GLY A O 1
ATOM 660 N N . ARG A 1 84 ? -1.692 -9.767 -20.398 1.00 87.44 84 ARG A N 1
ATOM 661 C CA . ARG A 1 84 ? -2.423 -9.315 -21.600 1.00 87.44 84 ARG A CA 1
ATOM 662 C C . ARG A 1 84 ? -1.510 -9.138 -22.811 1.00 87.44 84 ARG A C 1
ATOM 664 O O . ARG A 1 84 ? -1.988 -9.272 -23.930 1.00 87.44 84 ARG A O 1
ATOM 671 N N . TYR A 1 85 ? -0.229 -8.838 -22.599 1.00 87.00 85 TYR A N 1
ATOM 672 C CA . TYR A 1 85 ? 0.732 -8.673 -23.690 1.00 87.00 85 TYR A CA 1
ATOM 673 C C . TYR A 1 85 ? 1.280 -10.042 -24.083 1.00 87.00 85 TYR A C 1
ATOM 675 O O . TYR A 1 85 ? 2.006 -10.679 -23.315 1.00 87.00 85 TYR A O 1
ATOM 683 N N . GLU A 1 86 ? 0.898 -10.511 -25.269 1.00 84.69 86 GLU A N 1
ATOM 684 C CA . GLU A 1 86 ? 1.386 -11.773 -25.819 1.00 84.69 86 GLU A CA 1
ATOM 685 C C . GLU A 1 86 ? 2.911 -11.733 -25.996 1.00 84.69 86 GLU A C 1
ATOM 687 O O . GLU A 1 86 ? 3.488 -10.715 -26.367 1.00 84.69 86 GLU A O 1
ATOM 692 N N . GLY A 1 87 ? 3.587 -12.841 -25.689 1.00 85.56 87 GLY A N 1
ATOM 693 C CA . GLY A 1 87 ? 5.050 -12.931 -25.777 1.00 85.56 87 GLY A CA 1
ATOM 694 C C . GLY A 1 87 ? 5.819 -12.214 -24.658 1.00 85.56 87 GLY A C 1
ATOM 695 O O . GLY A 1 87 ? 7.029 -12.403 -24.547 1.00 85.56 87 GLY A O 1
ATOM 696 N N . VAL A 1 88 ? 5.144 -11.458 -23.787 1.00 89.44 88 VAL A N 1
ATOM 697 C CA . VAL A 1 88 ? 5.754 -10.820 -22.615 1.00 89.44 88 VAL A CA 1
ATOM 698 C C . VAL A 1 88 ? 5.455 -11.653 -21.371 1.00 89.44 88 VAL A C 1
ATOM 700 O O . VAL A 1 88 ? 4.300 -11.876 -21.023 1.00 89.44 88 VAL A O 1
ATOM 703 N N . THR A 1 89 ? 6.483 -12.105 -20.655 1.00 92.25 89 THR A N 1
ATOM 704 C CA . THR A 1 89 ? 6.282 -12.855 -19.405 1.00 92.25 89 THR A CA 1
ATOM 705 C C . THR A 1 89 ? 5.634 -11.967 -18.337 1.00 92.25 89 THR A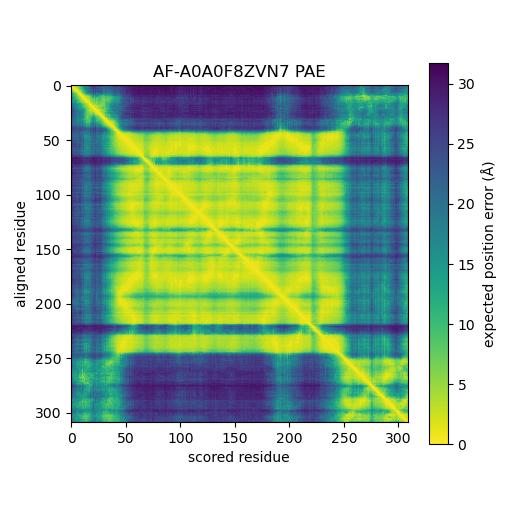 C 1
ATOM 707 O O . THR A 1 89 ? 6.163 -10.886 -18.074 1.00 92.25 89 THR A O 1
ATOM 710 N N . PRO A 1 90 ? 4.542 -12.410 -17.683 1.00 93.56 90 PRO A N 1
ATOM 711 C CA . PRO A 1 90 ? 3.932 -11.650 -16.601 1.00 93.56 90 PRO A CA 1
ATOM 712 C C . PRO A 1 90 ? 4.864 -11.483 -15.405 1.00 93.56 90 PRO A C 1
ATOM 714 O O . PRO A 1 90 ? 5.444 -12.463 -14.931 1.00 93.56 90 PRO A O 1
ATOM 717 N N . PHE A 1 91 ? 4.971 -10.260 -14.890 1.00 95.56 91 PHE A N 1
ATOM 718 C CA . PHE A 1 91 ? 5.691 -10.003 -13.647 1.00 95.56 91 PHE A CA 1
ATOM 719 C C . PHE A 1 91 ? 4.953 -10.590 -12.437 1.00 95.56 91 PHE A C 1
ATOM 721 O O . PHE A 1 91 ? 3.729 -10.494 -12.334 1.00 95.56 91 PHE A O 1
ATOM 728 N N . ASP A 1 92 ? 5.706 -11.173 -11.504 1.00 95.25 92 ASP A N 1
ATOM 729 C CA . ASP A 1 92 ? 5.172 -11.748 -10.271 1.00 95.25 92 ASP A CA 1
ATOM 730 C C . ASP A 1 92 ? 5.506 -10.866 -9.061 1.00 95.25 92 ASP A C 1
ATOM 732 O O . ASP A 1 92 ? 6.626 -10.886 -8.548 1.00 95.25 92 ASP A O 1
ATOM 736 N N . PHE A 1 93 ? 4.523 -10.105 -8.572 1.00 96.12 93 PHE A N 1
ATOM 737 C CA . PHE A 1 93 ? 4.701 -9.256 -7.389 1.00 96.12 93 PHE A CA 1
ATOM 738 C C . PHE A 1 93 ? 4.889 -10.034 -6.079 1.00 96.12 93 PHE A C 1
ATOM 740 O O . PHE A 1 93 ? 5.349 -9.447 -5.098 1.00 96.12 93 PHE A O 1
ATOM 747 N N . ALA A 1 94 ? 4.630 -11.348 -6.046 1.00 95.06 94 ALA A N 1
ATOM 748 C CA . ALA A 1 94 ? 4.970 -12.171 -4.883 1.00 95.06 94 ALA A CA 1
ATOM 749 C C . ALA A 1 94 ? 6.484 -12.169 -4.591 1.00 95.06 94 ALA A C 1
ATOM 751 O O . ALA A 1 94 ? 6.887 -12.435 -3.459 1.00 95.06 94 ALA A O 1
ATOM 752 N N . THR A 1 95 ? 7.315 -11.804 -5.578 1.00 94.38 95 THR A N 1
ATOM 753 C CA . THR A 1 95 ? 8.758 -11.573 -5.397 1.00 94.38 95 THR A CA 1
ATOM 754 C C . THR A 1 95 ? 9.074 -10.422 -4.436 1.00 94.38 95 THR A C 1
ATOM 756 O O . THR A 1 95 ? 10.109 -10.474 -3.781 1.00 94.38 95 THR A O 1
ATOM 759 N N . LEU A 1 96 ? 8.184 -9.427 -4.291 1.00 94.44 96 LEU A N 1
ATOM 760 C CA . LEU A 1 96 ? 8.335 -8.339 -3.313 1.00 94.44 96 LEU A CA 1
ATOM 761 C C . LEU A 1 96 ? 7.860 -8.754 -1.913 1.00 94.44 96 LEU A C 1
ATOM 763 O O . LEU A 1 96 ? 8.484 -8.419 -0.908 1.00 94.44 96 LEU A O 1
ATOM 767 N N . SER A 1 97 ? 6.711 -9.434 -1.839 1.00 95.19 97 SER A N 1
ATOM 768 C CA . SER A 1 97 ? 6.142 -9.982 -0.601 1.00 95.19 97 SER A CA 1
ATOM 769 C C . SER A 1 97 ? 5.054 -11.007 -0.925 1.00 95.19 97 SER A C 1
ATOM 771 O O . SER A 1 97 ? 3.922 -10.650 -1.261 1.00 95.19 97 SER A O 1
ATOM 773 N N . ALA A 1 98 ? 5.370 -12.293 -0.773 1.00 94.06 98 ALA A N 1
ATOM 774 C CA . ALA A 1 98 ? 4.422 -13.381 -1.023 1.00 94.06 98 ALA A CA 1
ATOM 775 C C . ALA A 1 98 ? 3.172 -13.321 -0.122 1.00 94.06 98 ALA A C 1
ATOM 777 O O . ALA A 1 98 ? 2.115 -13.829 -0.487 1.00 94.06 98 ALA A O 1
ATOM 778 N N . GLU A 1 99 ? 3.273 -12.696 1.054 1.00 94.12 99 GLU A N 1
ATOM 779 C CA . GLU A 1 99 ? 2.152 -12.570 1.990 1.00 94.12 99 GLU A CA 1
ATOM 780 C C . GLU A 1 99 ? 1.199 -11.421 1.654 1.00 94.12 99 GLU A C 1
ATOM 782 O O . GLU A 1 99 ? 0.067 -11.417 2.146 1.00 94.12 99 GLU A O 1
ATOM 787 N N . ASP A 1 100 ? 1.655 -10.439 0.872 1.00 96.00 100 ASP A N 1
ATOM 788 C CA . ASP A 1 100 ? 0.928 -9.194 0.619 1.00 96.00 100 ASP A CA 1
ATOM 789 C C . ASP A 1 100 ? 0.437 -9.061 -0.827 1.00 96.00 100 ASP A C 1
ATOM 791 O O . ASP A 1 100 ? -0.524 -8.331 -1.067 1.00 96.00 100 ASP A O 1
ATOM 795 N N . PHE A 1 101 ? 1.029 -9.796 -1.771 1.00 95.88 101 PHE A N 1
ATOM 796 C CA . PHE A 1 101 ? 0.585 -9.885 -3.165 1.00 95.88 101 PHE A CA 1
ATOM 797 C C . PHE A 1 101 ? -0.026 -11.265 -3.428 1.00 95.88 101 PHE A C 1
ATOM 799 O O . PHE A 1 101 ? 0.654 -12.212 -3.815 1.00 95.88 101 PHE A O 1
ATOM 806 N N . LEU A 1 102 ? -1.328 -11.377 -3.172 1.00 93.69 102 LEU A N 1
ATOM 807 C CA . LEU A 1 102 ? -2.082 -12.633 -3.176 1.00 93.69 102 LEU A CA 1
ATOM 808 C C . LEU A 1 102 ? -2.813 -12.878 -4.499 1.00 93.69 102 LEU A C 1
ATOM 810 O O . LEU A 1 102 ? -3.097 -14.022 -4.851 1.00 93.69 102 LEU A O 1
ATOM 814 N N . VAL A 1 103 ? -3.170 -11.806 -5.209 1.00 91.81 103 VAL A N 1
ATOM 815 C CA . VAL A 1 103 ? -3.986 -11.864 -6.422 1.00 91.81 103 VAL A CA 1
ATOM 816 C C . VAL A 1 103 ? -3.277 -11.132 -7.551 1.00 91.81 103 VAL A C 1
ATOM 818 O O . VAL A 1 103 ? -2.808 -10.006 -7.381 1.00 91.81 103 VAL A O 1
ATOM 821 N N . ARG A 1 104 ? -3.252 -11.751 -8.735 1.00 88.31 104 ARG A N 1
ATOM 822 C CA . ARG A 1 104 ? -2.870 -11.048 -9.961 1.00 88.31 104 ARG A CA 1
ATOM 823 C C . ARG A 1 104 ? -4.011 -10.136 -10.379 1.00 88.31 104 ARG A C 1
ATOM 825 O O . ARG A 1 104 ? -5.082 -10.623 -10.745 1.00 88.31 104 ARG A O 1
ATOM 832 N N . LYS A 1 105 ? -3.812 -8.828 -10.275 1.00 88.56 105 LYS A N 1
ATOM 833 C CA . LYS A 1 105 ? -4.846 -7.830 -10.550 1.00 88.56 105 LYS A CA 1
ATOM 834 C C . LYS A 1 105 ? -4.220 -6.607 -11.215 1.00 88.56 105 LYS A C 1
ATOM 836 O O . LYS A 1 105 ? -3.045 -6.350 -11.014 1.00 88.56 105 LYS A O 1
ATOM 841 N N . PRO A 1 106 ? -4.996 -5.826 -11.969 1.00 86.06 106 PRO A N 1
ATOM 842 C CA . PRO A 1 106 ? -4.533 -4.540 -12.476 1.00 86.06 106 PRO A CA 1
ATOM 843 C C . PRO A 1 106 ? -4.008 -3.653 -11.322 1.00 86.06 106 PRO A C 1
ATOM 845 O O . PRO A 1 106 ? -4.749 -3.356 -10.383 1.00 86.06 106 PRO A O 1
ATOM 848 N N . ARG A 1 107 ? -2.725 -3.278 -11.374 1.00 93.44 107 ARG A N 1
ATOM 849 C CA . ARG A 1 107 ? -2.040 -2.352 -10.452 1.00 93.44 107 ARG A CA 1
ATOM 850 C C . ARG A 1 107 ? -1.412 -1.239 -11.259 1.00 93.44 107 ARG A C 1
ATOM 852 O O . ARG A 1 107 ? -1.152 -1.443 -12.433 1.00 93.44 107 ARG A O 1
ATOM 859 N N . GLU A 1 108 ? -1.146 -0.106 -10.633 1.00 95.50 108 GLU A N 1
ATOM 860 C CA . GLU A 1 108 ? -0.491 1.038 -11.263 1.00 95.50 108 GLU A CA 1
ATOM 861 C C . GLU A 1 108 ? 0.840 1.358 -10.584 1.00 95.50 108 GLU A C 1
ATOM 863 O O . GLU A 1 108 ? 1.075 0.989 -9.428 1.00 95.50 108 GLU A O 1
ATOM 868 N N . PHE A 1 109 ? 1.712 2.062 -11.306 1.00 97.56 109 PHE A N 1
ATOM 869 C CA . PHE A 1 109 ? 2.883 2.671 -10.692 1.00 97.56 109 PHE A CA 1
ATOM 870 C C . PHE A 1 109 ? 2.487 3.929 -9.926 1.00 97.56 109 PHE A C 1
ATOM 872 O O . PHE A 1 109 ? 1.922 4.872 -10.477 1.00 97.56 109 PHE A O 1
ATOM 879 N N . LEU A 1 110 ? 2.850 3.947 -8.650 1.00 96.88 110 LEU A N 1
ATOM 880 C CA . LEU A 1 110 ? 2.737 5.088 -7.760 1.00 96.88 110 LEU A CA 1
ATOM 881 C C . LEU A 1 110 ? 4.105 5.756 -7.601 1.00 96.88 110 LEU A C 1
ATOM 883 O O . LEU A 1 110 ? 5.153 5.157 -7.842 1.00 96.88 110 LEU A O 1
ATOM 887 N N . GLN A 1 111 ? 4.100 7.001 -7.135 1.00 96.06 111 GLN A N 1
ATOM 888 C CA . GLN A 1 111 ? 5.334 7.719 -6.818 1.00 96.06 111 GLN A CA 1
ATOM 889 C C . GLN A 1 111 ? 6.180 6.961 -5.780 1.00 96.06 111 GLN A C 1
ATOM 891 O O . GLN A 1 111 ? 5.647 6.262 -4.911 1.00 96.06 111 GLN A O 1
ATOM 896 N N . CYS A 1 112 ? 7.501 7.120 -5.856 1.00 94.81 112 CYS A N 1
ATOM 897 C CA . CYS A 1 112 ? 8.441 6.613 -4.861 1.00 94.81 112 CYS A CA 1
ATOM 898 C C . CYS A 1 112 ? 8.055 7.099 -3.453 1.00 94.81 112 CYS A C 1
ATOM 900 O O . CYS A 1 112 ? 7.663 8.254 -3.259 1.00 94.81 112 CYS A O 1
ATOM 902 N N . VAL A 1 113 ? 8.165 6.216 -2.463 1.00 93.62 113 VAL A N 1
ATOM 903 C CA . VAL A 1 113 ? 8.054 6.587 -1.042 1.00 93.62 113 VAL A CA 1
ATOM 904 C C . VAL A 1 113 ? 9.353 7.193 -0.522 1.00 93.62 113 VAL A C 1
ATOM 906 O O . VAL A 1 113 ? 9.334 7.893 0.488 1.00 93.62 113 VAL A O 1
ATOM 909 N N . SER A 1 114 ? 10.463 6.955 -1.218 1.00 92.25 114 SER A N 1
ATOM 910 C CA . SER A 1 114 ? 11.724 7.654 -1.027 1.00 92.25 114 SER A CA 1
ATOM 911 C C . SER A 1 114 ? 11.560 9.143 -1.335 1.00 92.25 114 SER A C 1
ATOM 913 O O . SER A 1 114 ? 10.970 9.536 -2.347 1.00 92.25 114 SER A O 1
ATOM 915 N N . THR A 1 115 ? 12.105 9.982 -0.454 1.00 90.94 115 THR A N 1
ATOM 916 C CA . THR A 1 115 ? 11.983 11.441 -0.524 1.00 90.94 115 THR A CA 1
ATOM 917 C C . THR A 1 115 ? 13.336 12.137 -0.571 1.00 90.94 115 THR A C 1
ATOM 919 O O . THR A 1 115 ? 14.364 11.575 -0.185 1.00 90.94 115 THR A O 1
ATOM 922 N N . ASP A 1 116 ? 13.329 13.391 -1.006 1.00 88.25 116 ASP A N 1
ATOM 923 C CA . ASP A 1 116 ? 14.451 14.309 -0.868 1.00 88.25 116 ASP A CA 1
ATOM 924 C C . ASP A 1 116 ? 14.616 14.804 0.589 1.00 88.25 116 ASP A C 1
ATOM 926 O O . ASP A 1 116 ? 13.892 14.404 1.511 1.00 88.25 116 ASP A O 1
ATOM 930 N N . ALA A 1 117 ? 15.567 15.719 0.801 1.00 87.38 117 ALA A N 1
ATOM 931 C CA . ALA A 1 117 ? 15.825 16.336 2.105 1.00 87.38 117 ALA A CA 1
ATOM 932 C C . ALA A 1 117 ? 14.657 17.198 2.638 1.00 87.38 117 ALA A C 1
ATOM 934 O O . ALA A 1 117 ? 14.618 17.496 3.831 1.00 87.38 117 ALA A O 1
ATOM 935 N N . ASN A 1 118 ? 13.707 17.583 1.781 1.00 88.81 118 ASN A N 1
ATOM 936 C CA . ASN A 1 118 ? 12.510 18.346 2.135 1.00 88.81 118 ASN A CA 1
ATOM 937 C C . ASN A 1 118 ? 11.282 17.446 2.343 1.00 88.81 118 ASN A C 1
ATOM 939 O O . ASN A 1 118 ? 10.170 17.958 2.490 1.00 88.81 118 ASN A O 1
ATOM 943 N N . ASN A 1 119 ? 11.469 16.121 2.371 1.00 86.88 119 ASN A N 1
ATOM 944 C CA . ASN A 1 119 ? 10.397 15.135 2.483 1.00 86.88 119 ASN A CA 1
ATOM 945 C C . ASN A 1 119 ? 9.410 15.183 1.293 1.00 86.88 119 ASN A C 1
ATOM 947 O O . ASN A 1 119 ? 8.228 14.859 1.435 1.00 86.88 119 ASN A O 1
ATOM 951 N N . VAL A 1 120 ? 9.897 15.593 0.118 1.00 90.62 120 VAL A N 1
ATOM 952 C CA . VAL A 1 120 ? 9.174 15.550 -1.157 1.00 90.62 120 VAL A CA 1
ATOM 953 C C . VAL A 1 120 ? 9.554 14.264 -1.884 1.00 90.62 120 VAL A C 1
ATOM 955 O O . VAL A 1 120 ? 10.730 13.924 -1.968 1.00 90.62 120 VAL A O 1
ATOM 958 N N . SER A 1 121 ? 8.564 13.526 -2.390 1.00 92.25 121 SER A N 1
ATOM 959 C CA . SER A 1 121 ? 8.806 12.300 -3.161 1.00 92.25 121 SER A CA 1
ATOM 960 C C . SER A 1 121 ? 9.689 12.575 -4.381 1.00 92.25 121 SER A C 1
ATOM 962 O O . SER A 1 121 ? 9.496 13.575 -5.073 1.00 92.25 121 SER A O 1
ATOM 964 N N . TRP A 1 122 ? 10.588 11.639 -4.695 1.00 91.69 122 TRP A N 1
ATOM 965 C CA . TRP A 1 122 ? 11.347 11.649 -5.952 1.00 91.69 122 TRP A CA 1
ATOM 966 C C . TRP A 1 122 ? 10.487 11.384 -7.201 1.00 91.69 122 TRP A C 1
ATOM 968 O O . TRP A 1 122 ? 10.993 11.423 -8.320 1.00 91.69 122 TRP A O 1
ATOM 978 N N . GLY A 1 123 ? 9.185 11.134 -7.034 1.00 94.50 123 GLY A N 1
ATOM 979 C CA . GLY A 1 123 ? 8.274 10.852 -8.135 1.00 94.50 123 GLY A CA 1
ATOM 980 C C . GLY A 1 123 ? 8.488 9.452 -8.701 1.00 94.50 123 GLY A C 1
ATOM 981 O O . GLY A 1 123 ? 8.803 8.518 -7.969 1.00 94.50 123 GLY A O 1
ATOM 982 N N . ILE A 1 124 ? 8.261 9.291 -10.001 1.00 96.25 124 ILE A N 1
ATOM 983 C CA . ILE A 1 124 ? 8.559 8.055 -10.730 1.00 96.25 124 ILE A CA 1
ATOM 984 C C . ILE A 1 124 ? 9.839 8.302 -11.513 1.00 96.25 124 ILE A C 1
ATOM 986 O O . ILE A 1 124 ? 9.903 9.249 -12.296 1.00 96.25 124 ILE A O 1
ATOM 990 N N . ILE A 1 125 ? 10.844 7.458 -11.300 1.00 96.31 125 ILE A N 1
ATOM 991 C CA . ILE A 1 125 ? 12.138 7.582 -11.971 1.00 96.31 125 ILE A CA 1
ATOM 992 C C . ILE A 1 125 ? 12.204 6.531 -13.063 1.00 96.31 125 ILE A C 1
ATOM 994 O O . ILE A 1 125 ? 12.033 5.345 -12.792 1.00 96.31 125 ILE A O 1
ATOM 998 N N . VAL A 1 126 ? 12.479 6.966 -14.287 1.00 97.56 126 VAL A N 1
ATOM 999 C CA . VAL A 1 126 ? 12.698 6.077 -15.425 1.00 97.56 126 VAL A CA 1
ATOM 1000 C C . VAL A 1 126 ? 14.147 6.197 -15.855 1.00 97.56 126 VAL A C 1
ATOM 1002 O O . VAL A 1 126 ? 14.669 7.299 -16.018 1.00 97.56 126 VAL A O 1
ATOM 1005 N N . GLU A 1 127 ? 14.787 5.053 -16.042 1.00 97.19 127 GLU A N 1
ATOM 1006 C CA . GLU A 1 127 ? 16.142 4.966 -16.563 1.00 97.19 127 GLU A CA 1
ATOM 1007 C C . GLU A 1 127 ? 16.170 3.992 -17.735 1.00 97.19 127 GLU A C 1
ATOM 1009 O O . GLU A 1 127 ? 15.406 3.023 -17.784 1.00 97.19 127 GLU A O 1
ATOM 1014 N N . PHE A 1 128 ? 17.071 4.235 -18.676 1.00 96.69 128 PHE A N 1
ATOM 1015 C CA . PHE A 1 128 ? 17.271 3.376 -19.830 1.00 96.69 128 PHE A CA 1
ATOM 1016 C C . PHE A 1 128 ? 18.753 3.099 -20.046 1.00 96.69 128 PHE A C 1
ATOM 1018 O O . PHE A 1 128 ? 19.620 3.825 -19.561 1.00 96.69 128 PHE A O 1
ATOM 1025 N N . ARG A 1 129 ? 19.040 2.036 -20.789 1.00 96.44 129 ARG A N 1
ATOM 1026 C CA . ARG A 1 129 ? 20.365 1.788 -21.354 1.00 96.44 129 ARG A CA 1
ATOM 1027 C C . ARG A 1 129 ? 20.243 1.103 -22.704 1.00 96.44 129 ARG A C 1
ATOM 1029 O O . ARG A 1 129 ? 19.249 0.431 -22.983 1.00 96.44 129 ARG A O 1
ATOM 1036 N N . LEU A 1 130 ? 21.257 1.289 -23.537 1.00 95.38 130 LEU A N 1
ATOM 1037 C CA . LEU A 1 130 ? 21.289 0.803 -24.913 1.00 95.38 130 LEU A CA 1
ATOM 1038 C C . LEU A 1 130 ? 22.461 -0.166 -25.087 1.00 95.38 130 LEU A C 1
ATOM 1040 O O . LEU A 1 130 ? 23.530 0.048 -24.516 1.00 95.38 130 LEU A O 1
ATOM 1044 N N . TRP A 1 131 ? 22.268 -1.228 -25.872 1.00 93.50 131 TRP A N 1
ATOM 1045 C CA . TRP A 1 131 ? 23.311 -2.217 -26.191 1.00 93.50 131 TRP A CA 1
ATOM 1046 C C . TRP A 1 131 ? 23.914 -2.915 -24.963 1.00 93.50 131 TRP A C 1
ATOM 1048 O O . TRP A 1 131 ? 25.055 -3.371 -24.996 1.00 93.50 131 TRP A O 1
ATOM 1058 N N . GLY A 1 132 ? 23.158 -2.975 -23.859 1.00 87.19 132 GLY A N 1
ATOM 1059 C CA . GLY A 1 132 ? 23.622 -3.527 -22.582 1.00 87.19 132 GLY A CA 1
ATOM 1060 C C . GLY A 1 132 ? 24.808 -2.776 -21.965 1.00 87.19 132 GLY A C 1
ATOM 1061 O O . GLY A 1 132 ? 25.492 -3.329 -21.104 1.00 87.19 132 GLY A O 1
ATOM 1062 N N . LEU A 1 133 ? 25.079 -1.547 -22.413 1.00 87.19 133 LEU A N 1
ATOM 1063 C CA . LEU A 1 133 ? 26.188 -0.735 -21.926 1.00 87.19 133 LEU A CA 1
ATOM 1064 C C . LEU A 1 133 ? 25.783 -0.001 -20.645 1.00 87.19 133 LEU A C 1
ATOM 1066 O O . LEU A 1 133 ? 24.701 0.572 -20.563 1.00 87.19 133 LEU A O 1
ATOM 1070 N N . ASP A 1 134 ? 26.669 -0.012 -19.653 1.00 87.00 134 ASP A N 1
ATOM 1071 C CA . ASP A 1 134 ? 26.573 0.869 -18.489 1.00 87.00 134 ASP A CA 1
ATOM 1072 C C . ASP A 1 134 ? 27.169 2.257 -18.815 1.00 87.00 134 ASP A C 1
ATOM 1074 O O . ASP A 1 134 ? 28.073 2.350 -19.656 1.00 87.00 134 ASP A O 1
ATOM 1078 N N . PRO A 1 135 ? 26.749 3.333 -18.117 1.00 91.50 135 PRO A N 1
ATOM 1079 C CA . PRO A 1 135 ? 25.767 3.365 -17.028 1.00 91.50 135 PRO A CA 1
ATOM 1080 C C . PRO A 1 135 ? 24.309 3.429 -17.512 1.00 91.50 135 PRO A C 1
ATOM 1082 O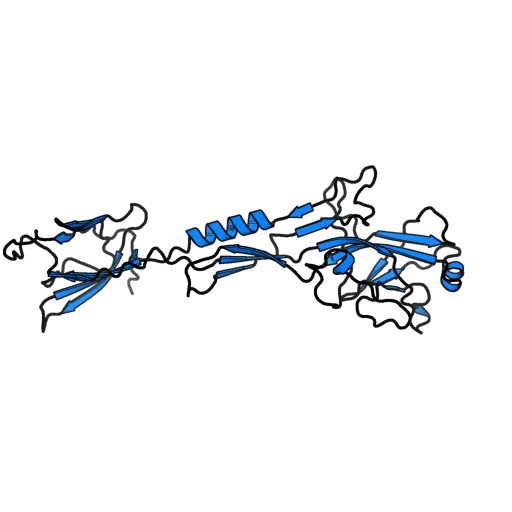 O . PRO A 1 135 ? 24.029 3.689 -18.675 1.00 91.50 135 PRO A O 1
ATOM 1085 N N . TRP A 1 136 ? 23.373 3.240 -16.578 1.00 95.12 136 TRP A N 1
ATOM 1086 C CA . TRP A 1 136 ? 21.974 3.621 -16.778 1.00 95.12 136 TRP A CA 1
ATOM 1087 C C . TRP A 1 136 ? 21.854 5.144 -16.907 1.00 95.12 136 TRP A C 1
ATOM 1089 O O . TRP A 1 136 ? 22.439 5.885 -16.114 1.00 95.12 136 TRP A O 1
ATOM 1099 N N . GLU A 1 137 ? 21.077 5.603 -17.882 1.00 95.31 137 GLU A N 1
ATOM 1100 C CA . GLU A 1 137 ? 20.808 7.017 -18.130 1.00 95.31 137 GLU A CA 1
ATOM 1101 C C . GLU A 1 137 ? 19.394 7.381 -17.667 1.00 95.31 137 GLU A C 1
ATOM 1103 O O . GLU A 1 137 ? 18.431 6.660 -17.937 1.00 95.31 137 GLU A O 1
ATOM 1108 N N . SER A 1 138 ? 19.247 8.509 -16.969 1.00 94.75 138 SER A N 1
ATOM 1109 C CA . SER A 1 138 ? 17.933 9.024 -16.584 1.00 94.75 138 SER A CA 1
ATOM 1110 C C . SER A 1 138 ? 17.146 9.508 -17.796 1.00 94.75 138 SER A C 1
ATOM 1112 O O . SER A 1 138 ? 17.648 10.270 -18.622 1.00 94.75 138 SER A O 1
ATOM 1114 N N . TRP A 1 139 ? 15.874 9.128 -17.859 1.00 95.00 139 TRP A N 1
ATOM 1115 C CA . TRP A 1 139 ? 14.940 9.675 -18.831 1.00 95.00 139 TRP A CA 1
ATOM 1116 C C . TRP A 1 139 ? 14.549 11.106 -18.435 1.00 95.00 139 TRP A C 1
ATOM 1118 O O . TRP A 1 139 ? 13.974 11.319 -17.369 1.00 95.00 139 TRP A O 1
ATOM 1128 N N . SER A 1 140 ? 14.872 12.096 -19.272 1.00 91.31 140 SER A N 1
ATOM 1129 C CA . SER A 1 140 ? 14.645 13.521 -18.971 1.00 91.31 140 SER A CA 1
ATOM 1130 C C . SER A 1 140 ? 13.303 14.069 -19.460 1.00 91.31 140 SER A C 1
ATOM 1132 O O . SER A 1 140 ? 12.886 15.144 -19.034 1.00 91.31 140 SER A O 1
ATOM 1134 N N . GLU A 1 141 ? 12.644 13.364 -20.378 1.00 93.25 141 GLU A N 1
ATOM 1135 C CA . GLU A 1 141 ? 11.380 13.788 -20.981 1.00 93.25 141 GLU A CA 1
ATOM 1136 C C . GLU A 1 141 ? 10.171 13.367 -20.124 1.00 93.25 141 GLU A C 1
ATOM 1138 O O . GLU A 1 141 ? 10.293 12.496 -19.259 1.00 93.25 141 GLU A O 1
ATOM 1143 N N . PRO A 1 142 ? 8.974 13.941 -20.350 1.00 92.62 142 PRO A N 1
ATOM 1144 C CA . PRO A 1 142 ? 7.776 13.548 -19.617 1.00 92.62 142 PRO A CA 1
ATOM 1145 C C . PRO A 1 142 ? 7.483 12.048 -19.727 1.00 92.62 142 PRO A C 1
ATOM 1147 O O . PRO A 1 142 ? 7.610 11.451 -20.797 1.00 92.62 142 PRO A O 1
ATOM 1150 N N . VAL A 1 143 ? 7.031 11.454 -18.626 1.00 93.94 143 VAL A N 1
ATOM 1151 C CA . VAL A 1 143 ? 6.587 10.058 -18.557 1.00 93.94 143 VAL A CA 1
ATOM 1152 C C . VAL A 1 143 ? 5.127 10.043 -18.132 1.00 93.94 143 VAL A C 1
ATOM 1154 O O . VAL A 1 143 ? 4.744 10.726 -17.182 1.00 93.94 143 VAL A O 1
ATOM 1157 N N . SER A 1 144 ? 4.308 9.261 -18.829 1.00 93.88 144 SER A N 1
ATOM 1158 C CA . SER A 1 144 ? 2.922 9.001 -18.433 1.00 93.88 144 SER A CA 1
ATOM 1159 C C . SER A 1 144 ? 2.791 7.586 -17.889 1.00 93.88 144 SER A C 1
ATOM 1161 O O . SER A 1 144 ? 3.351 6.653 -18.463 1.00 93.88 144 SER A O 1
ATOM 1163 N N . THR A 1 145 ? 2.047 7.426 -16.800 1.00 94.38 145 THR A N 1
ATOM 1164 C CA . THR A 1 145 ? 1.614 6.126 -16.278 1.00 94.38 145 THR A CA 1
ATOM 1165 C C . THR A 1 145 ? 0.165 5.868 -16.655 1.00 94.38 145 THR A C 1
ATOM 1167 O O . THR A 1 145 ? -0.572 6.794 -16.996 1.00 94.38 145 THR A O 1
ATOM 1170 N N . TRP A 1 146 ? -0.239 4.603 -16.603 1.00 90.38 146 TRP A N 1
ATOM 1171 C CA . TRP A 1 146 ? -1.606 4.200 -16.899 1.00 90.38 146 TRP A CA 1
ATOM 1172 C C . TRP A 1 146 ? -2.322 3.777 -15.623 1.00 90.38 146 TRP A C 1
ATOM 1174 O O . TRP A 1 146 ? -1.779 3.045 -14.795 1.00 90.38 146 TRP A O 1
ATOM 1184 N N . GLU A 1 147 ? -3.569 4.219 -15.486 1.00 86.00 147 GLU A N 1
ATOM 1185 C CA . GLU A 1 147 ? -4.440 3.732 -14.423 1.00 86.00 147 GLU A CA 1
ATOM 1186 C C . GLU A 1 147 ? -4.668 2.231 -14.626 1.00 86.00 147 GLU A C 1
ATOM 1188 O O . GLU A 1 147 ? -4.952 1.773 -15.735 1.00 86.00 147 GLU A O 1
ATOM 1193 N N . GLN A 1 148 ? -4.558 1.458 -13.545 1.00 87.81 148 GLN A N 1
ATOM 1194 C CA . GLN A 1 148 ? -4.737 -0.001 -13.556 1.00 87.81 148 GLN A CA 1
ATOM 1195 C C . GLN A 1 148 ? -3.680 -0.784 -14.356 1.00 87.81 148 GLN A C 1
ATOM 1197 O O . GLN A 1 148 ? -3.852 -1.981 -14.597 1.00 87.81 148 GLN A O 1
ATOM 1202 N N . GLU A 1 149 ? -2.565 -0.169 -14.742 1.00 91.50 149 GLU A N 1
ATOM 1203 C CA . GLU A 1 149 ? -1.465 -0.913 -15.340 1.00 91.50 149 GLU A CA 1
ATOM 1204 C C . GLU A 1 149 ? -0.096 -0.401 -14.890 1.00 91.50 149 GLU A C 1
ATOM 1206 O O . GLU A 1 149 ? 0.207 0.788 -14.934 1.00 91.50 149 GLU A O 1
ATOM 1211 N N . CYS A 1 150 ? 0.773 -1.326 -14.472 1.00 95.75 150 CYS A N 1
ATOM 1212 C CA . CYS A 1 150 ? 2.180 -1.048 -14.229 1.00 95.75 150 CYS A CA 1
ATOM 1213 C C . CYS A 1 150 ? 2.890 -0.931 -15.581 1.00 95.75 150 CYS A C 1
ATOM 1215 O O . CYS A 1 150 ? 3.637 -1.820 -16.006 1.00 95.75 150 CYS A O 1
ATOM 1217 N N . SER A 1 151 ? 2.595 0.170 -16.261 1.00 94.81 151 SER A N 1
ATOM 1218 C CA . SER A 1 151 ? 3.134 0.558 -17.547 1.00 94.81 151 SER A CA 1
ATOM 1219 C C . SER A 1 151 ? 3.512 2.030 -17.543 1.00 94.81 151 SER A C 1
ATOM 1221 O O . SER A 1 151 ? 2.993 2.846 -16.774 1.00 94.81 151 SER A O 1
ATOM 1223 N N . ILE A 1 152 ? 4.450 2.354 -18.422 1.00 95.38 152 ILE A N 1
ATOM 1224 C CA . ILE A 1 152 ? 4.837 3.721 -18.723 1.00 95.38 152 ILE A CA 1
ATOM 1225 C C . ILE A 1 152 ? 4.792 3.953 -20.230 1.00 95.38 152 ILE A C 1
ATOM 1227 O O . ILE A 1 152 ? 5.034 3.048 -21.036 1.00 95.38 152 ILE A O 1
ATOM 1231 N N . THR A 1 153 ? 4.537 5.199 -20.603 1.00 94.56 153 THR A N 1
ATOM 1232 C CA . THR A 1 153 ? 4.734 5.699 -21.958 1.00 94.56 153 THR A CA 1
ATOM 1233 C C . THR A 1 153 ? 5.796 6.784 -21.923 1.00 94.56 153 THR A C 1
ATOM 1235 O O . THR A 1 153 ? 5.659 7.786 -21.216 1.00 94.56 153 THR A O 1
ATOM 1238 N N . LEU A 1 154 ? 6.861 6.563 -22.689 1.00 94.00 154 LEU A N 1
ATOM 1239 C CA . LEU A 1 154 ? 7.948 7.514 -22.858 1.00 94.00 154 LEU A CA 1
ATOM 1240 C C . LEU A 1 154 ? 7.478 8.674 -23.745 1.00 94.00 154 LEU A C 1
ATOM 1242 O O . LEU A 1 154 ? 7.179 8.485 -24.931 1.00 94.00 154 LEU A O 1
ATOM 1246 N N . GLY A 1 155 ? 7.389 9.868 -23.161 1.00 89.19 155 GLY A N 1
ATOM 1247 C CA . GLY A 1 155 ? 7.056 11.105 -23.861 1.00 89.19 155 GLY A CA 1
ATOM 1248 C C . GLY A 1 155 ? 8.249 11.708 -24.603 1.00 89.19 155 GLY A C 1
ATOM 1249 O O . GLY A 1 155 ? 9.235 11.031 -24.893 1.00 89.19 155 GLY A O 1
ATOM 1250 N N . GLY A 1 156 ? 8.135 12.990 -24.944 1.00 85.44 156 GLY A N 1
ATOM 1251 C CA . GLY A 1 156 ? 9.150 13.721 -25.703 1.00 85.44 156 GLY A CA 1
ATOM 1252 C C . GLY A 1 156 ? 8.979 13.594 -27.218 1.00 85.44 156 GLY A C 1
ATOM 1253 O O . GLY A 1 156 ? 8.572 12.552 -27.746 1.00 85.44 156 GLY A O 1
ATOM 1254 N N . ASN A 1 157 ? 9.290 14.681 -27.926 1.00 81.06 157 ASN A N 1
ATOM 1255 C CA . ASN A 1 157 ? 9.164 14.744 -29.385 1.00 81.06 157 ASN A CA 1
ATOM 1256 C C . ASN A 1 157 ? 10.178 13.826 -30.082 1.00 81.06 157 ASN A C 1
ATOM 1258 O O . ASN A 1 157 ? 9.847 13.193 -31.082 1.00 81.06 157 ASN A O 1
ATOM 1262 N N . GLU A 1 158 ? 11.381 13.706 -29.519 1.00 84.88 158 GLU A N 1
ATOM 1263 C CA . GLU A 1 158 ? 12.469 12.886 -30.048 1.00 84.88 158 GLU A CA 1
ATOM 1264 C C . GLU A 1 158 ? 12.918 11.878 -28.985 1.00 84.88 158 GLU A C 1
ATOM 1266 O O . GLU A 1 158 ? 13.081 12.223 -27.817 1.00 84.88 158 GLU A O 1
ATOM 1271 N N . LEU A 1 159 ? 13.082 10.615 -29.388 1.00 87.38 159 LEU A N 1
ATOM 1272 C CA . LEU A 1 159 ? 13.700 9.594 -28.541 1.00 87.38 159 LEU A CA 1
ATOM 1273 C C . LEU A 1 159 ? 15.229 9.782 -28.564 1.00 87.38 159 LEU A C 1
ATOM 1275 O O . LEU A 1 159 ? 15.754 10.247 -29.580 1.00 87.38 159 LEU A O 1
ATOM 1279 N N . PRO A 1 160 ? 15.956 9.388 -27.500 1.00 90.56 160 PRO A N 1
ATOM 1280 C CA . PRO A 1 160 ? 17.412 9.449 -27.475 1.00 90.56 160 PRO A CA 1
ATOM 1281 C C . PRO A 1 160 ? 18.044 8.802 -28.712 1.00 90.56 160 PRO A C 1
ATOM 1283 O O . PRO A 1 160 ? 17.537 7.813 -29.253 1.00 90.56 160 PRO A O 1
ATOM 1286 N N . SER A 1 161 ? 19.172 9.357 -29.160 1.00 90.69 161 SER A N 1
ATOM 1287 C CA . SER A 1 161 ? 19.876 8.858 -30.343 1.00 90.69 161 SER A CA 1
ATOM 1288 C C . SER A 1 161 ? 20.186 7.367 -30.204 1.00 90.69 161 SER A C 1
ATOM 1290 O O . SER A 1 161 ? 20.730 6.923 -29.197 1.00 90.69 161 SER A O 1
ATOM 1292 N N . GLY A 1 162 ? 19.815 6.585 -31.217 1.00 90.25 162 GLY A N 1
ATOM 1293 C CA . GLY A 1 162 ? 20.028 5.139 -31.232 1.00 90.25 162 GLY A CA 1
ATOM 1294 C C . GLY A 1 162 ? 19.031 4.312 -30.415 1.00 90.25 162 GLY A C 1
ATOM 1295 O O . GLY A 1 162 ? 19.020 3.095 -30.583 1.00 90.25 162 GLY A O 1
ATOM 1296 N N . PHE A 1 163 ? 18.137 4.930 -29.632 1.00 92.19 163 PHE A N 1
ATOM 1297 C CA . PHE A 1 163 ? 17.122 4.209 -28.854 1.00 92.19 163 PHE A CA 1
ATOM 1298 C C . PHE A 1 163 ? 16.240 3.332 -29.746 1.00 92.19 163 PHE A C 1
ATOM 1300 O O . PHE A 1 163 ? 16.062 2.156 -29.460 1.00 92.19 163 PHE A O 1
ATOM 1307 N N . ILE A 1 164 ? 15.743 3.874 -30.865 1.00 90.44 164 ILE A N 1
ATOM 1308 C CA . ILE A 1 164 ? 14.908 3.124 -31.820 1.00 90.44 164 ILE A CA 1
ATOM 1309 C C . ILE A 1 164 ? 15.680 1.935 -32.404 1.00 90.44 164 ILE A C 1
ATOM 1311 O O . ILE A 1 164 ? 15.146 0.834 -32.477 1.00 90.44 164 ILE A O 1
ATOM 1315 N N . ALA A 1 165 ? 16.942 2.139 -32.795 1.00 91.12 165 ALA A N 1
ATOM 1316 C CA . ALA A 1 165 ? 17.767 1.079 -33.372 1.00 91.12 165 ALA A CA 1
ATOM 1317 C C . ALA A 1 165 ? 18.038 -0.043 -32.357 1.00 91.12 165 ALA A C 1
ATOM 1319 O O . ALA A 1 165 ? 17.870 -1.215 -32.683 1.00 91.12 165 ALA A O 1
ATOM 1320 N N . ALA A 1 166 ? 18.393 0.314 -31.119 1.00 93.25 166 ALA A N 1
ATOM 1321 C CA . ALA A 1 166 ? 18.586 -0.641 -30.034 1.00 93.25 166 ALA A CA 1
ATOM 1322 C C . ALA A 1 166 ? 17.276 -1.355 -29.668 1.00 93.25 166 ALA A C 1
ATOM 1324 O O . ALA A 1 166 ? 17.261 -2.570 -29.505 1.00 93.25 166 ALA A O 1
ATOM 1325 N N . ALA A 1 167 ? 16.155 -0.636 -29.589 1.00 91.62 167 ALA A N 1
ATOM 1326 C CA . ALA A 1 167 ? 14.855 -1.216 -29.270 1.00 91.62 167 ALA A CA 1
ATOM 1327 C C . ALA A 1 167 ? 14.395 -2.202 -30.355 1.00 91.62 167 ALA A C 1
ATOM 1329 O O . ALA A 1 167 ? 13.979 -3.312 -30.029 1.00 91.62 167 ALA A O 1
ATOM 1330 N N . ALA A 1 168 ? 14.562 -1.855 -31.635 1.00 89.00 168 ALA A N 1
ATOM 1331 C CA . ALA A 1 168 ? 14.290 -2.750 -32.760 1.00 89.00 168 ALA A CA 1
ATOM 1332 C C . ALA A 1 168 ? 15.195 -3.997 -32.769 1.00 89.00 168 ALA A C 1
ATOM 1334 O O . ALA A 1 168 ? 14.765 -5.064 -33.203 1.00 89.00 168 ALA A O 1
ATOM 1335 N N . ALA A 1 169 ? 16.427 -3.881 -32.263 1.00 90.44 169 ALA A N 1
ATOM 1336 C CA . ALA A 1 169 ? 17.351 -5.002 -32.093 1.00 90.44 169 ALA A CA 1
ATOM 1337 C C . ALA A 1 169 ? 17.093 -5.836 -30.818 1.00 90.44 169 ALA A C 1
ATOM 1339 O O . ALA A 1 169 ? 17.717 -6.879 -30.640 1.00 90.44 169 ALA A O 1
ATOM 1340 N N . GLY A 1 170 ? 16.181 -5.410 -29.933 1.00 90.44 170 GLY A N 1
ATOM 1341 C CA . GLY A 1 170 ? 15.958 -6.048 -28.629 1.00 90.44 170 GLY A CA 1
ATOM 1342 C C . GLY A 1 170 ? 17.055 -5.757 -27.596 1.00 90.44 170 GLY A C 1
ATOM 1343 O O . GLY A 1 170 ? 17.198 -6.490 -26.622 1.00 90.44 170 GLY A O 1
ATOM 1344 N N . GLU A 1 171 ? 17.827 -4.695 -27.812 1.00 94.38 171 GLU A N 1
ATOM 1345 C CA . GLU A 1 171 ? 19.008 -4.299 -27.036 1.00 94.38 171 GLU A CA 1
ATOM 1346 C C . GLU A 1 171 ? 18.787 -3.016 -26.213 1.00 94.38 171 GLU A C 1
ATOM 1348 O O . GLU A 1 171 ? 19.703 -2.548 -25.535 1.00 94.38 171 GLU A O 1
ATOM 1353 N N . ALA A 1 172 ? 17.588 -2.425 -26.270 1.00 94.81 172 ALA A N 1
ATOM 1354 C CA . ALA A 1 172 ? 17.180 -1.356 -25.362 1.00 94.81 172 ALA A CA 1
ATOM 1355 C C . ALA A 1 172 ? 16.541 -1.946 -24.101 1.00 94.81 172 ALA A C 1
ATOM 1357 O O . ALA A 1 172 ? 15.620 -2.763 -24.176 1.00 94.81 172 ALA A O 1
ATOM 1358 N N . GLU A 1 173 ? 16.990 -1.479 -22.943 1.00 96.75 173 GLU A N 1
ATOM 1359 C CA . GLU A 1 173 ? 16.422 -1.841 -21.650 1.00 96.75 173 GLU A CA 1
ATOM 1360 C C . GLU A 1 173 ? 15.911 -0.591 -20.946 1.00 96.75 173 GLU A C 1
ATOM 1362 O O . GLU A 1 173 ? 16.584 0.439 -20.911 1.00 96.75 173 GLU A O 1
ATOM 1367 N N . VAL A 1 174 ? 14.718 -0.696 -20.368 1.00 96.94 174 VAL A N 1
ATOM 1368 C CA . VAL A 1 174 ? 14.085 0.373 -19.597 1.00 96.94 174 VAL A CA 1
ATOM 1369 C C . VAL A 1 174 ? 13.723 -0.178 -18.232 1.00 96.94 174 VAL A C 1
ATOM 1371 O O . VAL A 1 174 ? 13.133 -1.256 -18.124 1.00 96.94 174 VAL A O 1
ATOM 1374 N N . ARG A 1 175 ? 14.062 0.565 -17.182 1.00 97.62 175 ARG A N 1
ATOM 1375 C CA . ARG A 1 175 ? 13.650 0.263 -15.814 1.00 97.62 175 ARG A CA 1
ATOM 1376 C C . ARG A 1 175 ? 12.937 1.454 -15.196 1.00 97.62 175 ARG A C 1
ATOM 1378 O O . ARG A 1 175 ? 13.175 2.601 -15.569 1.00 97.62 175 ARG A O 1
ATOM 1385 N N . VAL A 1 176 ? 12.075 1.168 -14.233 1.00 98.06 176 VAL A N 1
ATOM 1386 C CA . VAL A 1 176 ? 11.348 2.182 -13.474 1.00 98.06 176 VAL A CA 1
ATOM 1387 C C . VAL A 1 176 ? 11.532 1.948 -11.984 1.00 98.06 176 VAL A C 1
ATOM 1389 O O . VAL A 1 176 ? 11.344 0.831 -11.509 1.00 98.06 176 VAL A O 1
ATOM 1392 N N . THR A 1 177 ? 11.885 2.997 -11.248 1.00 97.56 177 THR A N 1
ATOM 1393 C CA . THR A 1 177 ? 11.791 3.010 -9.786 1.00 97.56 177 THR A CA 1
ATOM 1394 C C . THR A 1 177 ? 10.489 3.697 -9.406 1.00 97.56 177 THR A C 1
ATOM 1396 O O . THR A 1 177 ? 10.268 4.867 -9.734 1.00 97.56 177 THR A O 1
ATOM 1399 N N . ALA A 1 178 ? 9.608 2.941 -8.762 1.00 97.62 178 ALA A N 1
ATOM 1400 C CA . ALA A 1 178 ? 8.268 3.374 -8.390 1.00 97.62 178 ALA A CA 1
ATOM 1401 C C . ALA A 1 178 ? 7.750 2.545 -7.213 1.00 97.62 178 ALA A C 1
ATOM 1403 O O . ALA A 1 178 ? 8.314 1.503 -6.867 1.00 97.62 178 ALA A O 1
ATOM 1404 N N . SER A 1 179 ? 6.639 2.989 -6.631 1.00 97.31 179 SER A N 1
ATOM 1405 C CA . SER A 1 179 ? 5.907 2.211 -5.637 1.00 97.31 179 SER A CA 1
ATOM 1406 C C . SER A 1 179 ? 4.742 1.455 -6.260 1.00 97.31 179 SER A C 1
ATOM 1408 O O . SER A 1 179 ? 4.133 1.914 -7.222 1.00 97.31 179 SER A O 1
ATOM 1410 N N . VAL A 1 180 ? 4.381 0.323 -5.667 1.00 97.25 180 VAL A N 1
ATOM 1411 C CA . VAL A 1 180 ? 3.180 -0.446 -6.009 1.00 97.25 180 VAL A CA 1
ATOM 1412 C C . VAL A 1 180 ? 2.382 -0.773 -4.754 1.00 97.25 180 VAL A C 1
ATOM 1414 O O . VAL A 1 180 ? 2.937 -0.973 -3.669 1.00 97.25 180 VAL A O 1
ATOM 1417 N N . GLU A 1 181 ? 1.062 -0.807 -4.899 1.00 96.81 181 GLU A N 1
ATOM 1418 C CA . GLU A 1 181 ? 0.139 -1.129 -3.816 1.00 96.81 181 GLU A CA 1
ATOM 1419 C C . GLU A 1 181 ? -0.092 -2.644 -3.708 1.00 96.81 181 GLU A C 1
ATOM 1421 O O . GLU A 1 181 ? -0.325 -3.339 -4.701 1.00 96.81 181 GLU A O 1
ATOM 1426 N N . SER A 1 182 ? -0.034 -3.166 -2.485 1.00 96.69 182 SER A N 1
ATOM 1427 C CA . SER A 1 182 ? -0.303 -4.580 -2.206 1.00 96.69 182 SER A CA 1
ATOM 1428 C C . SER A 1 182 ? -1.803 -4.911 -2.151 1.00 96.69 182 SER A C 1
ATOM 1430 O O . SER A 1 182 ? -2.670 -4.052 -2.295 1.00 96.69 182 SER A O 1
ATOM 1432 N N . ASP A 1 183 ? -2.140 -6.175 -1.893 1.00 96.44 183 ASP A N 1
ATOM 1433 C CA . ASP A 1 183 ? -3.522 -6.602 -1.641 1.00 96.44 183 ASP A CA 1
ATOM 1434 C C . ASP A 1 183 ? -3.939 -6.459 -0.179 1.00 96.44 183 ASP A C 1
ATOM 1436 O O . ASP A 1 183 ? -5.115 -6.643 0.151 1.00 96.44 183 ASP A O 1
ATOM 1440 N N . ARG A 1 184 ? -2.994 -6.138 0.712 1.00 95.62 184 ARG A N 1
ATOM 1441 C CA . ARG A 1 184 ? -3.238 -6.082 2.151 1.00 95.62 184 ARG A CA 1
ATOM 1442 C C . ARG A 1 184 ? -3.124 -4.669 2.684 1.00 95.62 184 ARG A C 1
ATOM 1444 O O . ARG A 1 184 ? -2.177 -3.925 2.438 1.00 95.62 184 ARG A O 1
ATOM 1451 N N . ARG A 1 185 ? -4.113 -4.332 3.499 1.00 96.25 185 ARG A N 1
ATOM 1452 C CA . ARG A 1 185 ? -4.104 -3.138 4.334 1.00 96.25 185 ARG A CA 1
ATOM 1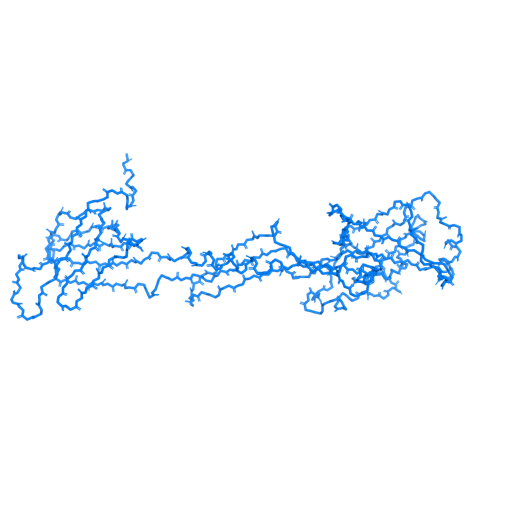453 C C . ARG A 1 185 ? -3.408 -3.451 5.642 1.00 96.25 185 ARG A C 1
ATOM 1455 O O . ARG A 1 185 ? -3.462 -4.585 6.123 1.00 96.25 185 ARG A O 1
ATOM 1462 N N . ILE A 1 186 ? -2.762 -2.452 6.231 1.00 96.69 186 ILE A N 1
ATOM 1463 C CA . ILE A 1 186 ? -2.330 -2.602 7.618 1.00 96.69 186 ILE A CA 1
ATOM 1464 C C . ILE A 1 186 ? -3.547 -2.641 8.529 1.00 96.69 186 ILE A C 1
ATOM 1466 O O . ILE A 1 186 ? -4.498 -1.880 8.366 1.00 96.69 186 ILE A O 1
ATOM 1470 N N . GLU A 1 187 ? -3.519 -3.533 9.507 1.00 96.69 187 GLU A N 1
ATOM 1471 C CA . GLU A 1 187 ? -4.612 -3.679 10.451 1.00 96.69 187 GLU A CA 1
ATOM 1472 C C . GLU A 1 187 ? -4.104 -4.000 11.850 1.00 96.69 187 GLU A C 1
ATOM 1474 O O . GLU A 1 187 ? -3.020 -4.558 12.040 1.00 96.69 187 GLU A O 1
ATOM 1479 N N . ALA A 1 188 ? -4.922 -3.639 12.830 1.00 97.19 188 ALA A N 1
ATOM 1480 C CA . ALA A 1 188 ? -4.782 -4.060 14.208 1.00 97.19 188 ALA A CA 1
ATOM 1481 C C . ALA A 1 188 ? -6.121 -4.618 14.684 1.00 97.19 188 ALA A C 1
ATOM 1483 O O . ALA A 1 188 ? -7.158 -3.966 14.545 1.00 97.19 188 ALA A O 1
ATOM 1484 N N . LEU A 1 189 ? -6.090 -5.813 15.264 1.00 96.56 189 LEU A N 1
ATOM 1485 C CA . LEU A 1 189 ? -7.238 -6.439 15.904 1.00 96.56 189 LEU A CA 1
ATOM 1486 C C . LEU A 1 189 ? -6.910 -6.643 17.377 1.00 96.56 189 LEU A C 1
ATOM 1488 O O . LEU A 1 189 ? -5.906 -7.265 17.714 1.00 96.56 189 LEU A O 1
ATOM 1492 N N . ILE A 1 190 ? -7.762 -6.115 18.249 1.00 95.81 190 ILE A N 1
ATOM 1493 C CA . ILE A 1 190 ? -7.722 -6.413 19.675 1.00 95.81 190 ILE A CA 1
ATOM 1494 C C . ILE A 1 190 ? -8.950 -7.253 19.992 1.00 95.81 190 ILE A C 1
ATOM 1496 O O . ILE A 1 190 ? -10.079 -6.770 19.870 1.00 95.81 190 ILE A O 1
ATOM 1500 N N . ASP A 1 191 ? -8.717 -8.491 20.421 1.00 92.94 191 ASP A N 1
ATOM 1501 C CA . ASP A 1 191 ? -9.782 -9.427 20.772 1.00 92.94 191 ASP A CA 1
ATOM 1502 C C . ASP A 1 191 ? -10.694 -8.855 21.853 1.00 92.94 191 ASP A C 1
ATOM 1504 O O . ASP A 1 191 ? -10.249 -8.140 22.754 1.00 92.94 191 ASP A O 1
ATOM 1508 N N . GLY A 1 192 ? -11.976 -9.176 21.773 1.00 86.56 192 GLY A N 1
ATOM 1509 C CA . GLY A 1 192 ? -12.979 -8.826 22.771 1.00 86.56 192 GLY A CA 1
ATOM 1510 C C . GLY A 1 192 ? -13.597 -10.063 23.402 1.00 86.56 192 GLY A C 1
ATOM 1511 O O . GLY A 1 192 ? -13.093 -11.174 23.250 1.00 86.56 192 GLY A O 1
ATOM 1512 N N . ASP A 1 193 ? -14.704 -9.868 24.105 1.00 82.31 193 ASP A N 1
ATOM 1513 C CA . ASP A 1 193 ? -15.469 -10.983 24.650 1.00 82.31 193 ASP A CA 1
ATOM 1514 C C . ASP A 1 193 ? -16.207 -11.742 23.536 1.00 82.31 193 ASP A C 1
ATOM 1516 O O . ASP A 1 193 ? -16.673 -11.167 22.546 1.00 82.31 193 ASP A O 1
ATOM 1520 N N . VAL A 1 194 ? -16.317 -13.059 23.713 1.00 80.00 194 VAL A N 1
ATOM 1521 C CA . VAL A 1 194 ? -16.938 -13.967 22.741 1.00 80.00 194 VAL A CA 1
ATOM 1522 C C . VAL A 1 194 ? -18.419 -13.627 22.557 1.00 80.00 194 VAL A C 1
ATOM 1524 O O . VAL A 1 194 ? -19.145 -13.413 23.525 1.00 80.00 194 VAL A O 1
ATOM 1527 N N . GLY A 1 195 ? -18.878 -13.624 21.304 1.00 79.12 195 GLY A N 1
ATOM 1528 C CA . GLY A 1 195 ? -20.281 -13.383 20.950 1.00 79.12 195 GLY A CA 1
ATOM 1529 C C . GLY A 1 195 ? -20.654 -11.909 20.775 1.00 79.12 195 GLY A C 1
ATOM 1530 O O . GLY A 1 195 ? -21.812 -11.611 20.489 1.00 79.12 195 GLY A O 1
ATOM 1531 N N . LEU A 1 196 ? -19.697 -10.987 20.913 1.00 81.00 196 LEU A N 1
ATOM 1532 C CA . LEU A 1 196 ? -19.902 -9.572 20.612 1.00 81.00 196 LEU A CA 1
ATOM 1533 C C . LEU A 1 196 ? -19.525 -9.243 19.166 1.00 81.00 196 LEU A C 1
ATOM 1535 O O . LEU A 1 196 ? -18.589 -9.807 18.603 1.00 81.00 196 LEU A O 1
ATOM 1539 N N . VAL A 1 197 ? -20.245 -8.285 18.582 1.00 87.31 197 VAL A N 1
ATOM 1540 C CA . VAL A 1 197 ? -19.947 -7.754 17.246 1.00 87.31 197 VAL A CA 1
ATOM 1541 C C . VAL A 1 197 ? -18.679 -6.903 17.307 1.00 87.31 197 VAL A C 1
ATOM 1543 O O . VAL A 1 197 ? -18.562 -6.031 18.167 1.00 87.31 197 VAL A O 1
ATOM 1546 N N . THR A 1 198 ? -17.751 -7.146 16.383 1.00 92.88 198 THR A N 1
ATOM 1547 C CA . THR A 1 198 ? -16.511 -6.375 16.243 1.00 92.88 198 THR A CA 1
ATOM 1548 C C . THR A 1 198 ? -16.802 -4.934 15.833 1.00 92.88 198 THR A C 1
ATOM 1550 O O . THR A 1 198 ? -17.460 -4.691 14.822 1.00 92.88 198 THR A O 1
ATOM 1553 N N . GLU A 1 199 ? -16.258 -3.972 16.574 1.00 94.06 199 GLU A N 1
ATOM 1554 C CA . GLU A 1 199 ? -16.243 -2.571 16.161 1.00 94.06 199 GLU A CA 1
ATOM 1555 C C . GLU A 1 199 ? -15.122 -2.337 15.145 1.00 94.06 199 GLU A C 1
ATOM 1557 O O . GLU A 1 199 ? -13.973 -2.711 15.388 1.00 94.06 199 GLU A O 1
ATOM 1562 N N . VAL A 1 200 ? -15.448 -1.707 14.014 1.00 96.12 200 VAL A N 1
ATOM 1563 C CA . VAL A 1 200 ? -14.502 -1.456 12.919 1.00 96.12 200 VAL A CA 1
ATOM 1564 C C . VAL A 1 200 ? -14.274 0.043 12.756 1.00 96.12 200 VAL A C 1
ATOM 1566 O O . VAL A 1 200 ? -15.227 0.809 12.625 1.00 96.12 200 VAL A O 1
ATOM 1569 N N . TYR A 1 201 ? -13.007 0.452 12.733 1.00 96.69 201 TYR A N 1
ATOM 1570 C CA . TYR A 1 201 ? -12.587 1.835 12.508 1.00 96.69 201 TYR A CA 1
ATOM 1571 C C . TYR A 1 201 ? -11.645 1.913 11.303 1.00 96.69 201 TYR A C 1
ATOM 1573 O O . TYR A 1 201 ? -10.651 1.190 11.253 1.00 96.69 201 TYR A O 1
ATOM 1581 N N . ASP A 1 202 ? -11.932 2.810 10.360 1.00 96.81 202 ASP A N 1
ATOM 1582 C CA . ASP A 1 202 ? -11.079 3.065 9.195 1.00 96.81 202 ASP A CA 1
ATOM 1583 C C . ASP A 1 202 ? -10.231 4.328 9.418 1.00 96.81 202 ASP A C 1
ATOM 1585 O O . ASP A 1 202 ? -10.758 5.415 9.661 1.00 96.81 202 ASP A O 1
ATOM 1589 N N . LEU A 1 203 ? -8.911 4.164 9.369 1.00 97.06 203 LEU A N 1
ATOM 1590 C CA . LEU A 1 203 ? -7.893 5.202 9.514 1.00 97.06 203 LEU A CA 1
ATOM 1591 C C . LEU A 1 203 ? -6.963 5.265 8.289 1.00 97.06 203 LEU A C 1
ATOM 1593 O O . LEU A 1 203 ? -5.823 5.706 8.430 1.00 97.06 203 LEU A O 1
ATOM 1597 N N . SER A 1 204 ? -7.416 4.859 7.097 1.00 94.62 204 SER A N 1
ATOM 1598 C CA . SER A 1 204 ? -6.576 4.831 5.878 1.00 94.62 204 SER A CA 1
ATOM 1599 C C . SER A 1 204 ? -5.887 6.151 5.589 1.00 94.62 204 SER A C 1
ATOM 1601 O O . SER A 1 204 ? -4.694 6.193 5.336 1.00 94.62 204 SER A O 1
ATOM 1603 N N . ALA A 1 205 ? -6.610 7.260 5.741 1.00 93.31 205 ALA A N 1
ATOM 1604 C CA . ALA A 1 205 ? -6.057 8.591 5.506 1.00 93.31 205 ALA A CA 1
ATOM 1605 C C . ALA A 1 205 ? -4.990 9.018 6.539 1.00 93.31 205 ALA A C 1
ATOM 1607 O O . ALA A 1 205 ? -4.364 10.062 6.384 1.00 93.31 205 ALA A O 1
ATOM 1608 N N . GLN A 1 206 ? -4.817 8.271 7.635 1.00 93.94 206 GLN A N 1
ATOM 1609 C CA . GLN A 1 206 ? -4.002 8.673 8.788 1.00 93.94 206 GLN A CA 1
ATOM 1610 C C . GLN A 1 206 ? -2.891 7.683 9.143 1.00 93.94 206 GLN A C 1
ATOM 1612 O O . GLN A 1 206 ? -1.994 8.043 9.913 1.00 93.94 206 GLN A O 1
ATOM 1617 N N . ALA A 1 207 ? -2.970 6.452 8.641 1.00 95.31 207 ALA A N 1
ATOM 1618 C CA . ALA A 1 207 ? -2.059 5.370 8.967 1.00 95.31 207 ALA A CA 1
ATOM 1619 C C . ALA A 1 207 ? -1.628 4.663 7.685 1.00 95.31 207 ALA A C 1
ATOM 1621 O O . ALA A 1 207 ? -2.450 4.048 7.009 1.00 95.31 207 ALA A O 1
ATOM 1622 N N . ALA A 1 208 ? -0.334 4.734 7.399 1.00 94.62 208 ALA A N 1
ATOM 1623 C CA . ALA A 1 208 ? 0.261 4.158 6.207 1.00 94.62 208 ALA A CA 1
ATOM 1624 C C . ALA A 1 208 ? 1.351 3.152 6.575 1.00 94.62 208 ALA A C 1
ATOM 1626 O O . ALA A 1 208 ? 1.912 3.152 7.679 1.00 94.62 208 ALA A O 1
ATOM 1627 N N . TRP A 1 209 ? 1.668 2.305 5.607 1.00 95.75 209 TRP A N 1
ATOM 1628 C CA . TRP A 1 209 ? 2.817 1.426 5.667 1.00 95.75 209 TRP A CA 1
ATOM 1629 C C . TRP A 1 209 ? 3.514 1.439 4.327 1.00 95.75 209 TRP A C 1
ATOM 1631 O O . TRP A 1 209 ? 2.871 1.285 3.286 1.00 95.75 209 TRP A O 1
ATOM 1641 N N . TRP A 1 210 ? 4.826 1.601 4.366 1.00 94.62 210 TRP A N 1
ATOM 1642 C CA . TRP A 1 210 ? 5.640 1.487 3.175 1.00 94.62 210 TRP A CA 1
ATOM 1643 C C . TRP A 1 210 ? 7.029 0.959 3.487 1.00 94.62 210 TRP A C 1
ATOM 1645 O O . TRP A 1 210 ? 7.564 1.211 4.572 1.00 94.62 210 TRP A O 1
ATOM 1655 N N . ALA A 1 211 ? 7.599 0.253 2.516 1.00 94.44 211 ALA A N 1
ATOM 1656 C CA . ALA A 1 211 ? 8.958 -0.259 2.562 1.00 94.44 211 ALA A CA 1
ATOM 1657 C C . ALA A 1 211 ? 9.660 -0.070 1.213 1.00 94.44 211 ALA A C 1
ATOM 1659 O O . ALA A 1 211 ? 9.065 -0.279 0.153 1.00 94.44 211 ALA A O 1
ATOM 1660 N N . VAL A 1 212 ? 10.942 0.280 1.278 1.00 94.25 212 VAL A N 1
ATOM 1661 C CA . VAL A 1 212 ? 11.858 0.274 0.134 1.00 94.25 212 VAL A CA 1
ATOM 1662 C C . VAL A 1 212 ? 12.455 -1.129 0.007 1.00 94.25 212 VAL A C 1
ATOM 1664 O O . VAL A 1 212 ? 13.139 -1.598 0.918 1.00 94.25 212 VAL A O 1
ATOM 1667 N N . HIS A 1 213 ? 12.152 -1.816 -1.093 1.00 94.94 213 HIS A N 1
ATOM 1668 C CA . HIS A 1 213 ? 12.658 -3.151 -1.404 1.00 94.94 213 HIS A CA 1
ATOM 1669 C C . HIS A 1 213 ? 14.147 -3.106 -1.766 1.00 94.94 213 HIS A C 1
ATOM 1671 O O . HIS A 1 213 ? 14.644 -2.082 -2.234 1.00 94.94 213 HIS A O 1
ATOM 1677 N N . GLN A 1 214 ? 14.846 -4.232 -1.603 1.00 92.69 214 GLN A N 1
ATOM 1678 C CA . GLN A 1 214 ? 16.292 -4.314 -1.830 1.00 92.69 214 GLN A CA 1
ATOM 1679 C C . GLN A 1 214 ? 16.738 -3.996 -3.262 1.00 92.69 214 GLN A C 1
ATOM 1681 O O . GLN A 1 214 ? 17.863 -3.555 -3.475 1.00 92.69 214 GLN A O 1
ATOM 1686 N N . ASP A 1 215 ? 15.837 -4.188 -4.223 1.00 93.81 215 ASP A N 1
ATOM 1687 C CA . ASP A 1 215 ? 16.094 -3.915 -5.636 1.00 93.81 215 ASP A CA 1
ATOM 1688 C C . ASP A 1 215 ? 15.835 -2.442 -6.007 1.00 93.81 215 ASP A C 1
ATOM 1690 O O . ASP A 1 215 ? 16.086 -2.040 -7.142 1.00 93.81 215 ASP A O 1
ATOM 1694 N N . SER A 1 216 ? 15.332 -1.610 -5.085 1.00 94.31 216 SER A N 1
ATOM 1695 C CA . SER A 1 216 ? 15.211 -0.163 -5.309 1.00 94.31 216 SER A CA 1
ATOM 1696 C C . SER A 1 216 ? 16.593 0.487 -5.415 1.00 94.31 216 SER A C 1
ATOM 1698 O O . SER A 1 216 ? 17.480 0.210 -4.603 1.00 94.31 216 SER A O 1
ATOM 1700 N N . ILE A 1 217 ? 16.758 1.441 -6.339 1.00 92.50 217 ILE A N 1
ATOM 1701 C CA . ILE A 1 217 ? 17.962 2.290 -6.406 1.00 92.50 217 ILE A CA 1
ATOM 1702 C C . ILE A 1 217 ? 18.209 3.066 -5.096 1.00 92.50 217 ILE A C 1
ATOM 1704 O O . ILE A 1 217 ? 19.335 3.481 -4.820 1.00 92.50 217 ILE A O 1
ATOM 1708 N N . PHE A 1 218 ? 17.174 3.227 -4.262 1.00 91.00 218 PHE A N 1
ATOM 1709 C CA . PHE A 1 218 ? 17.239 3.911 -2.971 1.00 91.00 218 PHE A CA 1
ATOM 1710 C C . PHE A 1 218 ? 17.551 2.992 -1.782 1.00 91.00 218 PHE A C 1
ATOM 1712 O O . PHE A 1 218 ? 17.681 3.483 -0.664 1.00 91.00 218 PHE A O 1
ATOM 1719 N N . TYR A 1 219 ? 17.697 1.678 -1.979 1.00 87.88 219 TYR A N 1
ATOM 1720 C CA . TYR A 1 219 ? 17.904 0.755 -0.859 1.00 87.88 219 TYR A CA 1
ATOM 1721 C C . TYR A 1 219 ? 19.278 0.905 -0.184 1.00 87.88 219 TYR A C 1
ATOM 1723 O O . TYR A 1 219 ? 19.374 0.913 1.044 1.00 87.88 219 TYR A O 1
ATOM 1731 N N . THR A 1 220 ? 20.347 1.040 -0.978 1.00 75.25 220 THR A N 1
ATOM 1732 C CA . THR A 1 220 ? 21.747 1.143 -0.503 1.00 75.25 220 THR A CA 1
ATOM 1733 C C . THR A 1 220 ? 22.534 2.281 -1.158 1.00 75.25 220 THR A C 1
ATOM 1735 O O . THR A 1 220 ? 23.762 2.307 -1.070 1.00 75.25 220 THR A O 1
ATOM 1738 N N . GLY A 1 221 ? 21.864 3.202 -1.856 1.00 60.75 221 GLY A N 1
ATOM 1739 C CA . GLY A 1 221 ? 22.528 4.278 -2.595 1.00 60.75 221 GLY A CA 1
ATOM 1740 C C . GLY A 1 221 ? 23.432 5.138 -1.702 1.00 60.75 221 GLY A C 1
ATOM 1741 O O . GLY A 1 221 ? 23.058 5.518 -0.593 1.00 60.75 221 GLY A O 1
ATOM 1742 N N . ILE A 1 222 ? 24.633 5.475 -2.183 1.00 48.09 222 ILE A N 1
ATOM 1743 C CA . ILE A 1 222 ? 25.516 6.443 -1.515 1.00 48.09 222 ILE A CA 1
ATOM 1744 C C . ILE A 1 222 ? 24.792 7.795 -1.493 1.00 48.09 222 ILE A C 1
ATOM 1746 O O . ILE A 1 222 ? 24.538 8.379 -2.541 1.00 48.09 222 ILE A O 1
ATOM 1750 N N . GLY A 1 223 ? 24.447 8.280 -0.298 1.00 51.84 223 GLY A N 1
ATOM 1751 C CA . GLY A 1 223 ? 23.651 9.500 -0.116 1.00 51.84 223 GLY A CA 1
ATOM 1752 C C . GLY A 1 223 ? 22.135 9.275 -0.058 1.00 51.84 223 GLY A C 1
ATOM 1753 O O . GLY A 1 223 ? 21.406 10.232 0.196 1.00 51.84 223 GLY A O 1
ATOM 1754 N N . ALA A 1 224 ? 21.658 8.037 -0.225 1.00 51.75 224 ALA A N 1
ATOM 1755 C CA . ALA A 1 224 ? 20.274 7.691 0.068 1.00 51.75 224 ALA A CA 1
ATOM 1756 C C . ALA A 1 224 ? 20.091 7.557 1.594 1.00 51.75 224 ALA A C 1
ATOM 1758 O O . ALA A 1 224 ? 20.950 6.975 2.270 1.00 51.75 224 ALA A O 1
ATOM 1759 N N . PRO A 1 225 ? 19.005 8.099 2.174 1.00 53.56 225 PRO A N 1
ATOM 1760 C CA . PRO A 1 225 ? 18.642 7.784 3.550 1.00 53.56 225 PRO A CA 1
ATOM 1761 C C . PRO A 1 225 ? 18.471 6.260 3.705 1.00 53.56 225 PRO A C 1
ATOM 1763 O O . PRO A 1 225 ? 18.163 5.583 2.724 1.00 53.56 225 PRO A O 1
ATOM 1766 N N . PRO A 1 226 ? 18.680 5.693 4.910 1.00 60.16 226 PRO A N 1
ATOM 1767 C CA . PRO A 1 226 ? 18.481 4.263 5.137 1.00 60.16 226 PRO A CA 1
ATOM 1768 C C . PRO A 1 226 ? 17.100 3.835 4.638 1.00 60.16 226 PRO A C 1
ATOM 1770 O O . PRO A 1 226 ? 16.152 4.610 4.784 1.00 60.16 226 PRO A O 1
ATOM 1773 N N . ALA A 1 227 ? 17.010 2.619 4.080 1.00 65.81 227 ALA A N 1
ATOM 1774 C CA . ALA A 1 227 ? 15.785 2.042 3.528 1.00 65.81 227 ALA A CA 1
ATOM 1775 C C . ALA A 1 227 ? 14.557 2.475 4.342 1.00 65.81 227 ALA A C 1
ATOM 1777 O O . ALA A 1 227 ? 14.418 2.143 5.526 1.00 65.81 227 ALA A O 1
ATOM 1778 N N . VAL A 1 228 ? 13.706 3.298 3.723 1.00 68.31 228 VAL A N 1
ATOM 1779 C CA . VAL A 1 228 ? 12.614 3.964 4.430 1.00 68.31 228 VAL A CA 1
ATOM 1780 C C . VAL A 1 228 ? 11.558 2.918 4.767 1.00 68.31 228 VAL A C 1
ATOM 1782 O O . VAL A 1 228 ? 10.839 2.432 3.895 1.00 68.31 228 VAL A O 1
ATOM 1785 N N . LEU A 1 229 ? 11.453 2.582 6.052 1.00 83.94 229 LEU A N 1
ATOM 1786 C CA . LEU A 1 229 ? 10.355 1.791 6.592 1.00 83.94 229 LEU A CA 1
ATOM 1787 C C . LEU A 1 229 ? 9.445 2.700 7.415 1.00 83.94 229 LEU A C 1
ATOM 1789 O O . LEU A 1 229 ? 9.825 3.171 8.489 1.00 83.94 229 LEU A O 1
ATOM 1793 N N . ARG A 1 230 ? 8.209 2.889 6.952 1.00 90.94 230 ARG A N 1
ATOM 1794 C CA . ARG A 1 230 ? 7.129 3.418 7.792 1.00 90.94 230 ARG A CA 1
ATOM 1795 C C . ARG A 1 230 ? 6.196 2.285 8.149 1.00 90.94 230 ARG A C 1
ATOM 1797 O O . ARG A 1 230 ? 5.691 1.586 7.278 1.00 90.94 230 ARG A O 1
ATOM 1804 N N . ASN A 1 231 ? 5.928 2.150 9.439 1.00 93.69 231 ASN A N 1
ATOM 1805 C CA . ASN A 1 231 ? 5.021 1.143 9.955 1.00 93.69 231 ASN A CA 1
ATOM 1806 C C . ASN A 1 231 ? 4.110 1.756 11.021 1.00 93.69 231 ASN A C 1
ATOM 1808 O O . ASN A 1 231 ? 4.463 1.789 12.198 1.00 93.69 231 ASN A O 1
ATOM 1812 N N . ASP A 1 232 ? 2.920 2.209 10.616 1.00 96.06 232 ASP A N 1
ATOM 1813 C CA . ASP A 1 232 ? 1.928 2.773 11.542 1.00 96.06 232 ASP A CA 1
ATOM 1814 C C . ASP A 1 232 ? 1.107 1.699 12.289 1.00 96.06 232 ASP A C 1
ATOM 1816 O O . ASP A 1 232 ? 0.195 2.036 13.050 1.00 96.06 232 ASP A O 1
ATOM 1820 N N . ARG A 1 233 ? 1.424 0.401 12.155 1.00 94.81 233 ARG A N 1
ATOM 1821 C CA . ARG A 1 233 ? 0.716 -0.673 12.879 1.00 94.81 233 ARG A CA 1
ATOM 1822 C C . ARG A 1 233 ? 0.714 -0.482 14.406 1.00 94.81 233 ARG A C 1
ATOM 1824 O O . ARG A 1 233 ? -0.371 -0.575 14.981 1.00 94.81 233 ARG A O 1
ATOM 1831 N N . PRO A 1 234 ? 1.825 -0.118 15.084 1.00 96.06 234 PRO A N 1
ATOM 1832 C CA . PRO A 1 234 ? 1.798 0.143 16.529 1.00 96.06 234 PRO A CA 1
ATOM 1833 C C . PRO A 1 234 ? 0.846 1.289 16.921 1.00 96.06 234 PRO A C 1
ATOM 1835 O O . PRO A 1 234 ? 0.238 1.286 17.998 1.00 96.06 234 PRO A O 1
ATOM 1838 N N . ARG A 1 235 ? 0.663 2.275 16.029 1.00 95.38 235 ARG A N 1
ATOM 1839 C CA . ARG A 1 235 ? -0.304 3.366 16.213 1.00 95.38 235 ARG A CA 1
ATOM 1840 C C . ARG A 1 235 ? -1.744 2.862 16.083 1.00 95.38 235 ARG A C 1
ATOM 1842 O O . ARG A 1 235 ? -2.586 3.279 16.884 1.00 95.38 235 ARG A O 1
ATOM 1849 N N . LEU A 1 236 ? -2.022 1.967 15.130 1.00 97.44 236 LEU A N 1
ATOM 1850 C CA . LEU A 1 236 ? -3.328 1.306 14.996 1.00 97.44 236 LEU A CA 1
ATOM 1851 C C . LEU A 1 236 ? -3.662 0.469 16.237 1.00 97.44 236 LEU A C 1
ATOM 1853 O O . LEU A 1 236 ? -4.759 0.599 16.779 1.00 97.44 236 LEU A O 1
ATOM 1857 N N . GLU A 1 237 ? -2.704 -0.313 16.739 1.00 96.75 237 GLU A N 1
ATOM 1858 C CA . GLU A 1 237 ? -2.852 -1.126 17.958 1.00 96.75 237 GLU A CA 1
ATOM 1859 C C . GLU A 1 237 ? -3.156 -0.250 19.179 1.00 96.75 237 GLU A C 1
ATOM 1861 O O . GLU A 1 237 ? -4.109 -0.499 19.923 1.00 96.75 237 GLU A O 1
ATOM 1866 N N . SER A 1 238 ? -2.419 0.854 19.332 1.00 95.69 238 SER A N 1
ATOM 1867 C CA . SER A 1 238 ? -2.662 1.836 20.394 1.00 95.69 238 SER A CA 1
ATOM 1868 C C . SER A 1 238 ? -4.054 2.472 20.297 1.00 95.69 238 SER A C 1
ATOM 1870 O O . SER A 1 238 ? -4.705 2.716 21.316 1.00 95.69 238 SER A O 1
ATOM 1872 N N . PHE A 1 239 ? -4.538 2.755 19.083 1.00 96.19 239 PHE A N 1
ATOM 1873 C CA . PHE A 1 239 ? -5.888 3.279 18.871 1.00 96.19 239 PHE A CA 1
ATOM 1874 C C . PHE A 1 239 ? -6.960 2.240 19.219 1.00 96.19 239 PHE A C 1
ATOM 1876 O O . PHE A 1 239 ? -7.899 2.563 19.950 1.00 96.19 239 PHE A O 1
ATOM 1883 N N . ALA A 1 240 ? -6.796 1.000 18.750 1.00 95.25 240 ALA A N 1
ATOM 1884 C CA . ALA A 1 240 ? -7.708 -0.107 19.017 1.00 95.25 240 ALA A CA 1
ATOM 1885 C C . ALA A 1 240 ? -7.851 -0.362 20.525 1.00 95.25 240 ALA A C 1
ATOM 1887 O O . ALA A 1 240 ? -8.964 -0.453 21.046 1.00 95.25 240 ALA A O 1
ATOM 1888 N N . LEU A 1 241 ? -6.725 -0.376 21.248 1.00 94.00 241 LEU A N 1
ATOM 1889 C CA . LEU A 1 241 ? -6.702 -0.573 22.695 1.00 94.00 241 LEU A CA 1
ATOM 1890 C C . LEU A 1 241 ? -7.427 0.556 23.441 1.00 94.00 241 LEU A C 1
ATOM 1892 O O . LEU A 1 241 ? -8.223 0.291 24.344 1.00 94.00 241 LEU A O 1
ATOM 1896 N N . ARG A 1 242 ? -7.209 1.819 23.042 1.00 91.19 242 ARG A N 1
ATOM 1897 C CA . ARG A 1 242 ? -7.939 2.964 23.613 1.00 91.19 242 ARG A CA 1
ATOM 1898 C C . ARG A 1 242 ? -9.444 2.849 23.380 1.00 91.19 242 ARG A C 1
ATOM 1900 O O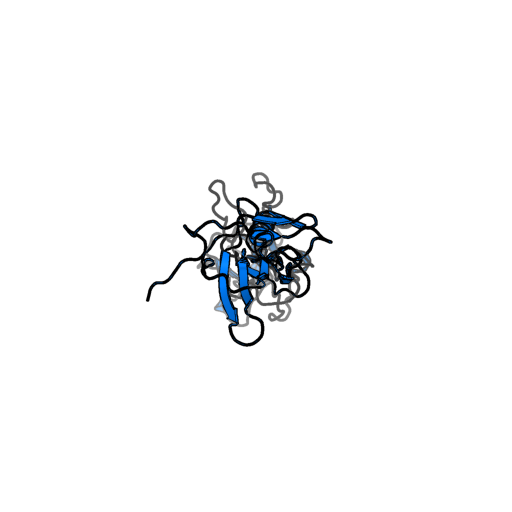 . ARG A 1 242 ? -10.211 3.054 24.317 1.00 91.19 242 ARG A O 1
ATOM 1907 N N . ARG A 1 243 ? -9.871 2.485 22.167 1.00 91.75 243 ARG A N 1
ATOM 1908 C CA . ARG A 1 243 ? -11.294 2.302 21.837 1.00 91.75 243 ARG A CA 1
ATOM 1909 C C . ARG A 1 243 ? -11.931 1.187 22.651 1.00 91.75 243 ARG A C 1
ATOM 1911 O O . ARG A 1 243 ? -12.969 1.421 23.260 1.00 91.75 243 ARG A O 1
ATOM 1918 N N . LYS A 1 244 ? -11.263 0.039 22.765 1.00 86.56 244 LYS A N 1
ATOM 1919 C CA . LYS A 1 244 ? -11.729 -1.084 23.588 1.00 86.56 244 LYS A CA 1
ATOM 1920 C C . LYS A 1 244 ? -11.928 -0.694 25.056 1.00 86.56 244 LYS A C 1
ATOM 1922 O O . LYS A 1 244 ? -12.879 -1.145 25.687 1.00 86.56 244 LYS A O 1
ATOM 1927 N N . ASN A 1 245 ? -11.044 0.142 25.603 1.00 83.12 245 ASN A N 1
ATOM 1928 C CA . ASN A 1 245 ? -11.150 0.602 26.990 1.00 83.12 245 ASN A CA 1
ATOM 1929 C C . ASN A 1 245 ? -12.296 1.605 27.206 1.00 83.12 245 ASN A C 1
ATOM 1931 O O . ASN A 1 245 ? -12.855 1.638 28.298 1.00 83.12 245 ASN A O 1
ATOM 1935 N N . ILE A 1 246 ? -12.665 2.384 26.183 1.00 79.00 246 ILE A N 1
ATOM 1936 C CA . ILE A 1 246 ? -13.812 3.309 26.223 1.00 79.00 246 ILE A CA 1
ATOM 1937 C C . ILE A 1 246 ? -15.136 2.562 26.010 1.00 79.00 246 ILE A C 1
ATOM 1939 O O . ILE A 1 246 ? -16.123 2.876 26.663 1.00 79.00 246 ILE A O 1
ATOM 1943 N N . ALA A 1 247 ? -15.159 1.552 25.135 1.00 65.06 247 ALA A N 1
ATOM 1944 C CA . ALA A 1 247 ? -16.351 0.775 24.776 1.00 65.06 247 ALA A CA 1
ATOM 1945 C C . ALA A 1 247 ? -16.845 -0.186 25.879 1.00 65.06 247 ALA A C 1
ATOM 1947 O O . ALA A 1 247 ? -17.692 -1.041 25.623 1.00 65.06 247 ALA A O 1
ATOM 1948 N N . ALA A 1 248 ? -16.323 -0.068 27.103 1.00 59.88 248 ALA A N 1
ATOM 1949 C CA . ALA A 1 248 ? -16.817 -0.776 28.273 1.00 59.88 248 ALA A CA 1
ATOM 1950 C C . ALA A 1 248 ? -18.303 -0.427 28.498 1.00 59.88 248 ALA A C 1
ATOM 1952 O O . ALA A 1 248 ? -18.625 0.645 29.002 1.00 59.88 248 ALA A O 1
ATOM 1953 N N . ARG A 1 249 ? -19.209 -1.312 28.058 1.00 58.50 249 ARG A N 1
ATOM 1954 C CA . ARG A 1 249 ? -20.659 -1.074 28.109 1.00 58.50 249 ARG A CA 1
ATOM 1955 C C . ARG A 1 249 ? -21.190 -1.062 29.537 1.00 58.50 249 ARG A C 1
ATOM 1957 O O . ARG A 1 249 ? -20.659 -1.758 30.406 1.00 58.50 249 ARG A O 1
ATOM 1964 N N . SER A 1 250 ? -22.263 -0.294 29.723 1.00 54.31 250 SER A N 1
ATOM 1965 C CA . SER A 1 250 ? -22.935 -0.123 31.001 1.00 54.31 250 SER A CA 1
ATOM 1966 C C . SER A 1 250 ? -23.443 -1.452 31.564 1.00 54.31 250 SER A C 1
ATOM 1968 O O . SER A 1 250 ? -23.948 -2.318 30.844 1.00 54.31 250 SER A O 1
ATOM 1970 N N . THR A 1 251 ? -23.299 -1.631 32.874 1.00 56.50 251 THR A N 1
ATOM 1971 C CA . THR A 1 251 ? -23.822 -2.796 33.593 1.00 56.50 251 THR A CA 1
ATOM 1972 C C . THR A 1 251 ? -25.243 -2.483 34.046 1.00 56.50 251 THR A C 1
ATOM 1974 O O . THR A 1 251 ? -25.462 -1.495 34.746 1.00 56.50 251 THR A O 1
ATOM 1977 N N . ARG A 1 252 ? -26.220 -3.317 33.663 1.00 60.34 252 ARG A N 1
ATOM 1978 C CA . ARG A 1 252 ? -27.620 -3.158 34.080 1.00 60.34 252 ARG A CA 1
ATOM 1979 C C . ARG A 1 252 ? -27.953 -4.078 35.253 1.00 60.34 252 ARG A C 1
ATOM 1981 O O . ARG A 1 252 ? -27.839 -5.287 35.113 1.00 60.34 252 ARG A O 1
ATOM 1988 N N . ALA A 1 253 ? -28.440 -3.532 36.364 1.00 63.12 253 ALA A N 1
ATOM 1989 C CA . ALA A 1 253 ? -28.922 -4.307 37.513 1.00 63.12 253 ALA A CA 1
ATOM 1990 C C . ALA A 1 253 ? -30.409 -4.030 37.782 1.00 63.12 253 ALA A C 1
ATOM 1992 O O . ALA A 1 253 ? -30.890 -2.936 37.516 1.00 63.12 253 ALA A O 1
ATOM 1993 N N . THR A 1 254 ? -31.154 -5.009 38.304 1.00 66.50 254 THR A N 1
ATOM 1994 C CA . THR A 1 254 ? -32.549 -4.819 38.745 1.00 66.50 254 THR A CA 1
ATOM 1995 C C . THR A 1 254 ? -32.635 -5.048 40.251 1.00 66.50 254 THR A C 1
ATOM 1997 O O . THR A 1 254 ? -32.159 -6.061 40.752 1.00 66.50 254 THR A O 1
ATOM 2000 N N . ILE A 1 255 ? -33.237 -4.118 40.984 1.00 67.38 255 ILE A N 1
ATOM 2001 C CA . ILE A 1 255 ? -33.407 -4.208 42.439 1.00 67.38 255 ILE A CA 1
ATOM 2002 C C . ILE A 1 255 ? -34.903 -4.144 42.751 1.00 67.38 255 ILE A C 1
ATOM 2004 O O . ILE A 1 255 ? -35.610 -3.321 42.166 1.00 67.38 255 ILE A O 1
ATOM 2008 N N . THR A 1 256 ? -35.382 -5.010 43.648 1.00 65.81 256 THR A N 1
ATOM 2009 C CA . THR A 1 256 ? -36.776 -5.022 44.108 1.00 65.81 256 THR A CA 1
ATOM 2010 C C . THR A 1 256 ? -36.832 -4.750 45.616 1.00 65.81 256 THR A C 1
ATOM 2012 O O . THR A 1 256 ? -36.183 -5.403 46.426 1.00 65.81 256 THR A O 1
ATOM 2015 N N . LEU A 1 257 ? -37.610 -3.758 46.025 1.00 65.69 257 LEU A N 1
ATOM 2016 C CA . LEU A 1 257 ? -37.881 -3.458 47.428 1.00 65.69 257 LEU A CA 1
ATOM 2017 C C . LEU A 1 257 ? -39.212 -4.087 47.833 1.00 65.69 257 LEU A C 1
ATOM 2019 O O . LEU A 1 257 ? -40.124 -4.183 47.015 1.00 65.69 257 LEU A O 1
ATOM 2023 N N . GLY A 1 258 ? -39.334 -4.472 49.099 1.00 58.38 258 GLY A N 1
ATOM 2024 C CA . GLY A 1 258 ? -40.517 -5.166 49.620 1.00 58.38 258 GLY A CA 1
ATOM 2025 C C . GLY A 1 258 ? -41.689 -4.313 50.035 1.00 58.38 258 GLY A C 1
ATOM 2026 O O . GLY A 1 258 ? -42.605 -4.815 50.673 1.00 58.38 258 GLY A O 1
ATOM 2027 N N . TRP A 1 259 ? -41.619 -3.024 49.750 1.00 57.38 259 TRP A N 1
ATOM 2028 C CA . TRP A 1 259 ? -42.700 -2.065 49.909 1.00 57.38 259 TRP A CA 1
ATOM 2029 C C . TRP A 1 259 ? -42.599 -1.077 48.758 1.00 57.38 259 TRP A C 1
ATOM 2031 O O . TRP A 1 259 ? -41.632 -1.037 47.984 1.00 57.38 259 TRP A O 1
ATOM 2041 N N . ILE A 1 260 ? -43.594 -0.211 48.720 1.00 62.78 260 ILE A N 1
ATOM 2042 C CA . ILE A 1 260 ? -43.665 0.908 47.809 1.00 62.78 260 ILE A CA 1
ATOM 2043 C C . ILE A 1 260 ? -42.812 2.050 48.360 1.00 62.78 260 ILE A C 1
ATOM 2045 O O . ILE A 1 260 ? -43.228 2.806 49.235 1.00 62.78 260 ILE A O 1
ATOM 2049 N N . ASP A 1 261 ? -41.589 2.162 47.855 1.00 67.44 261 ASP A N 1
ATOM 2050 C CA . ASP A 1 261 ? -40.752 3.344 48.043 1.00 67.44 261 ASP A CA 1
ATOM 2051 C C . ASP A 1 261 ? -41.054 4.381 46.956 1.00 67.44 261 ASP A C 1
ATOM 2053 O O . ASP A 1 261 ? -40.704 4.182 45.793 1.00 67.44 261 ASP A O 1
ATOM 2057 N N . LEU A 1 262 ? -41.703 5.479 47.343 1.00 68.31 262 LEU A N 1
ATOM 2058 C CA . LEU A 1 262 ? -42.002 6.620 46.469 1.00 68.31 262 LEU A CA 1
ATOM 2059 C C . LEU A 1 262 ? -40.866 7.656 46.433 1.00 68.31 262 LEU A C 1
ATOM 2061 O O . LEU A 1 262 ? -40.980 8.671 45.750 1.00 68.31 262 LEU A O 1
ATOM 2065 N N . SER A 1 263 ? -39.794 7.447 47.203 1.00 68.25 263 SER A N 1
ATOM 2066 C CA . SER A 1 263 ? -38.684 8.395 47.312 1.00 68.25 263 SER A CA 1
ATOM 2067 C C . SER A 1 263 ? -37.605 8.209 46.243 1.00 68.25 263 SER A C 1
ATOM 2069 O O . SER A 1 263 ? -36.780 9.109 46.077 1.00 68.25 263 SER A O 1
ATOM 2071 N N . CYS A 1 264 ? -37.629 7.084 45.518 1.00 63.94 264 CYS A N 1
ATOM 2072 C CA . CYS A 1 264 ? -36.700 6.767 44.438 1.00 63.94 264 CYS A CA 1
ATOM 2073 C C . CYS A 1 264 ? -37.250 7.216 43.076 1.00 63.94 264 CYS A C 1
ATOM 2075 O O . CYS A 1 264 ? -38.351 6.832 42.675 1.00 63.94 264 CYS A O 1
ATOM 2077 N N . CYS A 1 265 ? -36.454 7.993 42.345 1.00 67.00 265 CYS A N 1
ATOM 2078 C CA . CYS A 1 265 ? -36.811 8.583 41.061 1.00 67.00 265 CYS A CA 1
ATOM 2079 C C . CYS A 1 265 ? -35.854 8.146 39.944 1.00 67.00 265 CYS A C 1
ATOM 2081 O O . CYS A 1 265 ? -34.672 7.880 40.161 1.00 67.00 265 CYS A O 1
ATOM 2083 N N . VAL A 1 266 ? -36.351 8.139 38.702 1.00 67.38 266 VAL A N 1
ATOM 2084 C CA . VAL A 1 266 ? -35.488 8.015 37.516 1.00 67.38 266 VAL A CA 1
ATOM 2085 C C . VAL A 1 266 ? -34.483 9.171 37.503 1.00 67.38 266 VAL A C 1
ATOM 2087 O O . VAL A 1 266 ? -34.861 10.333 37.634 1.00 67.38 266 VAL A O 1
ATOM 2090 N N . GLY A 1 267 ? -33.204 8.845 37.329 1.00 58.88 267 GLY A N 1
ATOM 2091 C CA . GLY A 1 267 ? -32.081 9.779 37.386 1.00 58.88 267 GLY A CA 1
ATOM 2092 C C . GLY A 1 267 ? -31.355 9.823 38.734 1.00 58.88 267 GLY A C 1
ATOM 2093 O O . GLY A 1 267 ? -30.277 10.418 38.794 1.00 58.88 267 GLY A O 1
ATOM 2094 N N . ASP A 1 268 ? -31.887 9.184 39.782 1.00 65.19 268 ASP A N 1
ATOM 2095 C CA . ASP A 1 268 ? -31.201 9.074 41.073 1.00 65.19 268 ASP A CA 1
ATOM 2096 C C . ASP A 1 268 ? -29.901 8.277 40.947 1.00 65.19 268 ASP A C 1
ATOM 2098 O O . ASP A 1 268 ? -29.815 7.304 40.193 1.00 65.19 268 ASP A O 1
ATOM 2102 N N . ILE A 1 269 ? -28.886 8.696 41.706 1.00 70.00 269 ILE A N 1
ATOM 2103 C CA . ILE A 1 269 ? -27.562 8.070 41.709 1.00 70.00 269 ILE A CA 1
ATOM 2104 C C . ILE A 1 269 ? -27.446 7.198 42.956 1.00 70.00 269 ILE A C 1
ATOM 2106 O O . ILE A 1 269 ? -27.525 7.696 44.084 1.00 70.00 269 ILE A O 1
ATOM 2110 N N . ILE A 1 270 ? -27.209 5.902 42.752 1.00 69.06 270 ILE A N 1
ATOM 2111 C CA . ILE A 1 270 ? -27.024 4.957 43.853 1.00 69.06 270 ILE A CA 1
ATOM 2112 C C . ILE A 1 270 ? -25.544 4.930 44.231 1.00 69.06 270 ILE A C 1
ATOM 2114 O O . ILE A 1 270 ? -24.709 4.402 43.497 1.00 69.06 270 ILE A O 1
ATOM 2118 N N . GLU A 1 271 ? -25.204 5.525 45.376 1.00 64.69 271 GLU A N 1
ATOM 2119 C CA . GLU A 1 271 ? -23.807 5.605 45.825 1.00 64.69 271 GLU A CA 1
ATOM 2120 C C . GLU A 1 271 ? -23.333 4.290 46.455 1.00 64.69 271 GLU A C 1
ATOM 2122 O O . GLU A 1 271 ? -22.195 3.867 46.223 1.00 64.69 271 GLU A O 1
ATOM 2127 N N . ARG A 1 272 ? -24.214 3.634 47.220 1.00 64.94 272 ARG A N 1
ATOM 2128 C CA . ARG A 1 272 ? -23.910 2.417 47.976 1.00 64.94 272 ARG A CA 1
ATOM 2129 C C . ARG A 1 272 ? -25.148 1.535 48.149 1.00 64.94 272 ARG A C 1
ATOM 2131 O O . ARG A 1 272 ? -26.234 2.038 48.448 1.00 64.94 272 ARG A O 1
ATOM 2138 N N . VAL A 1 273 ? -24.945 0.225 48.020 1.00 64.19 273 VAL A N 1
ATOM 2139 C CA . VAL A 1 273 ? -25.870 -0.825 48.476 1.00 64.19 273 VAL A CA 1
ATOM 2140 C C . VAL A 1 273 ? -25.130 -1.633 49.545 1.00 64.19 273 VAL A C 1
ATOM 2142 O O . VAL A 1 273 ? -24.092 -2.221 49.238 1.00 64.19 273 VAL A O 1
ATOM 2145 N N . ASP A 1 274 ? -25.600 -1.620 50.795 1.00 54.56 274 ASP A N 1
ATOM 2146 C CA . ASP A 1 274 ? -24.897 -2.247 51.928 1.00 54.56 274 ASP A CA 1
ATOM 2147 C C . ASP A 1 274 ? -25.745 -3.259 52.720 1.00 54.56 274 ASP A C 1
ATOM 2149 O O . ASP A 1 274 ? -26.969 -3.164 52.777 1.00 54.56 274 ASP A O 1
ATOM 2153 N N . GLY A 1 275 ? -25.070 -4.258 53.310 1.00 54.72 275 GLY A N 1
ATOM 2154 C CA . GLY A 1 275 ? -25.637 -5.356 54.099 1.00 54.72 275 GLY A CA 1
ATOM 2155 C C . GLY A 1 275 ? -24.590 -6.277 54.718 1.00 54.72 275 GLY A C 1
ATOM 2156 O O . GLY A 1 275 ? -23.441 -6.280 54.289 1.00 54.72 275 GLY A O 1
ATOM 2157 N N . GLN A 1 276 ? -24.981 -7.118 55.685 1.00 39.19 276 GLN A N 1
ATOM 2158 C CA . GLN A 1 276 ? -24.040 -7.981 56.425 1.00 39.19 276 GLN A CA 1
ATOM 2159 C C . GLN A 1 276 ? -23.330 -9.050 55.558 1.00 39.19 276 GLN A C 1
ATOM 2161 O O . GLN A 1 276 ? -22.300 -9.574 55.968 1.00 39.19 276 GLN A O 1
ATOM 2166 N N . ALA A 1 277 ? -23.855 -9.357 54.363 1.00 34.81 277 ALA A N 1
ATOM 2167 C CA . ALA A 1 277 ? -23.304 -10.357 53.436 1.00 34.81 277 ALA A CA 1
ATOM 2168 C C . ALA A 1 277 ? -23.041 -9.828 52.011 1.00 34.81 277 ALA A C 1
ATOM 2170 O O . ALA A 1 277 ? -22.629 -10.590 51.137 1.00 34.81 277 ALA A O 1
ATOM 2171 N N . MET A 1 278 ? -23.290 -8.540 51.750 1.00 41.97 278 MET A N 1
ATOM 2172 C CA . MET A 1 278 ? -23.073 -7.935 50.437 1.00 41.97 278 MET A CA 1
ATOM 2173 C C . MET A 1 278 ? -22.826 -6.434 50.583 1.00 41.97 278 MET A C 1
ATOM 2175 O O . MET A 1 278 ? -23.702 -5.691 51.018 1.00 41.97 278 MET A O 1
ATOM 2179 N N . GLU A 1 279 ? -21.643 -5.993 50.171 1.00 46.56 279 GLU A N 1
ATOM 2180 C CA . GLU A 1 279 ? -21.309 -4.583 50.011 1.00 46.56 279 GLU A CA 1
ATOM 2181 C C . GLU A 1 279 ? -21.019 -4.333 48.531 1.00 46.56 279 GLU A C 1
ATOM 2183 O O . GLU A 1 279 ? -20.079 -4.890 47.961 1.00 46.56 279 GLU A O 1
ATOM 2188 N N . LEU A 1 280 ? -21.857 -3.518 47.891 1.00 55.12 280 LEU A N 1
ATOM 2189 C CA . LEU A 1 280 ? -21.646 -3.063 46.522 1.00 55.12 280 LEU A CA 1
ATOM 2190 C C . LEU A 1 280 ? -21.485 -1.550 46.555 1.00 55.12 280 LEU A C 1
ATOM 2192 O O . LEU A 1 280 ? -22.449 -0.790 46.688 1.00 55.12 280 LEU A O 1
ATOM 2196 N N . SER A 1 281 ? -20.233 -1.118 46.457 1.00 51.91 281 SER A N 1
ATOM 2197 C CA . SER A 1 281 ? -19.871 0.284 46.314 1.00 51.91 281 SER A CA 1
ATOM 2198 C C . SER A 1 281 ? -19.661 0.614 44.838 1.00 51.91 281 SER A C 1
ATOM 2200 O O . SER A 1 281 ? -19.017 -0.124 44.090 1.00 51.91 281 SER A O 1
ATOM 2202 N N . SER A 1 282 ? -20.243 1.730 44.402 1.00 52.94 282 SER A N 1
ATOM 2203 C CA . SER A 1 282 ? -19.984 2.263 43.065 1.00 52.94 282 SER A CA 1
ATOM 2204 C C . SER A 1 282 ? -18.580 2.868 43.007 1.00 52.94 282 SER A C 1
ATOM 2206 O O . SER A 1 282 ? -18.136 3.528 43.951 1.00 52.94 282 SER A O 1
ATOM 2208 N N . GLN A 1 283 ? -17.850 2.656 41.906 1.00 53.28 283 GLN A N 1
ATOM 2209 C CA . GLN A 1 283 ? -16.569 3.338 41.732 1.00 53.28 283 GLN A CA 1
ATOM 2210 C C . GLN A 1 283 ? -16.810 4.840 41.498 1.00 53.28 283 GLN A C 1
ATOM 2212 O O . GLN A 1 283 ? -17.807 5.212 40.878 1.00 53.28 283 GLN A O 1
ATOM 2217 N N . PRO A 1 284 ? -15.892 5.735 41.912 1.00 48.88 284 PRO A N 1
ATOM 2218 C CA . PRO A 1 284 ? -16.066 7.184 41.755 1.00 48.88 284 PRO A CA 1
ATOM 2219 C C . PRO A 1 284 ? -16.367 7.649 40.319 1.00 48.88 284 PRO A C 1
ATOM 2221 O O . PRO A 1 284 ? -16.953 8.714 40.141 1.00 48.88 284 PRO A O 1
ATOM 2224 N N . HIS A 1 285 ? -15.981 6.858 39.311 1.00 49.34 285 HIS A N 1
ATOM 2225 C CA . HIS A 1 285 ? -16.122 7.166 37.883 1.00 49.34 285 HIS A CA 1
ATOM 2226 C C . HIS A 1 285 ? -17.207 6.350 37.155 1.00 49.34 285 HIS A C 1
ATOM 2228 O O . HIS A 1 285 ? -17.418 6.564 35.967 1.00 49.34 285 HIS A O 1
ATOM 2234 N N . SER A 1 286 ? -17.894 5.436 37.847 1.00 56.25 286 SER A N 1
ATOM 2235 C CA . SER A 1 286 ? -19.021 4.651 37.322 1.00 56.25 286 SER A CA 1
ATOM 2236 C C . SER A 1 286 ? -20.030 4.498 38.454 1.00 56.25 286 SER A C 1
ATOM 2238 O O . SER A 1 286 ? -19.913 3.630 39.323 1.00 56.25 286 SER A O 1
ATOM 2240 N N . ARG A 1 287 ? -20.974 5.444 38.496 1.00 62.50 287 ARG A N 1
ATOM 2241 C CA . ARG A 1 287 ? -22.066 5.456 39.464 1.00 62.50 287 ARG A CA 1
ATOM 2242 C C . ARG A 1 287 ? -23.351 5.087 38.738 1.00 62.50 287 ARG A C 1
ATOM 2244 O O . ARG A 1 287 ? -23.760 5.847 37.858 1.00 62.50 287 ARG A O 1
ATOM 2251 N N . PRO A 1 288 ? -23.978 3.956 39.080 1.00 65.94 288 PRO A N 1
ATOM 2252 C CA . PRO A 1 288 ? -25.198 3.546 38.424 1.00 65.94 288 PRO A CA 1
ATOM 2253 C C . PRO A 1 288 ? -26.323 4.538 38.722 1.00 65.94 288 PRO A C 1
ATOM 2255 O O . PRO A 1 288 ? -26.523 4.955 39.869 1.00 65.94 288 PRO A O 1
ATOM 2258 N N . ALA A 1 289 ? -27.059 4.897 37.677 1.00 69.06 289 ALA A N 1
ATOM 2259 C CA . ALA A 1 289 ? -28.245 5.729 37.765 1.00 69.06 289 ALA A CA 1
ATOM 2260 C C . ALA A 1 289 ? -29.504 4.873 37.616 1.00 69.06 289 ALA A C 1
ATOM 2262 O O . ALA A 1 289 ? -29.536 3.901 36.856 1.00 69.06 289 ALA A O 1
ATOM 2263 N N . VAL A 1 290 ? -30.564 5.254 38.321 1.00 67.19 290 VAL A N 1
ATOM 2264 C CA . VAL A 1 290 ? -31.888 4.657 38.153 1.00 67.19 290 VAL A CA 1
ATOM 2265 C C . VAL A 1 290 ? -32.439 5.065 36.785 1.00 67.19 290 VAL A C 1
ATOM 2267 O O . VAL A 1 290 ? -32.646 6.245 36.520 1.00 67.19 290 VAL A O 1
ATOM 2270 N N . THR A 1 291 ? -32.687 4.104 35.900 1.00 71.00 291 THR A N 1
ATOM 2271 C CA . THR A 1 291 ? -33.220 4.347 34.544 1.00 71.00 291 THR A CA 1
ATOM 2272 C C . THR A 1 291 ? -34.718 4.091 34.440 1.00 71.00 291 THR A C 1
ATOM 2274 O O . THR A 1 291 ? -35.388 4.687 33.601 1.00 71.00 291 THR A O 1
ATOM 2277 N N . SER A 1 292 ? -35.268 3.249 35.314 1.00 72.56 292 SER A N 1
ATOM 2278 C CA . SER A 1 292 ? -36.711 3.023 35.417 1.00 72.56 292 SER A CA 1
ATOM 2279 C C . SER A 1 292 ? -37.100 2.652 36.841 1.00 72.56 292 SER A C 1
ATOM 2281 O O . SER A 1 292 ? -36.369 1.894 37.477 1.00 72.56 292 SER A O 1
ATOM 2283 N N . VAL A 1 293 ? -38.271 3.110 37.286 1.00 68.38 293 VAL A N 1
ATOM 2284 C CA . VAL A 1 293 ? -38.920 2.715 38.545 1.00 68.38 293 VAL A CA 1
ATOM 2285 C C . VAL A 1 293 ? -40.320 2.200 38.210 1.00 68.38 293 VAL A C 1
ATOM 2287 O O . VAL A 1 293 ? -41.032 2.812 37.415 1.00 68.38 293 VAL A O 1
ATOM 2290 N N . ARG A 1 294 ? -40.713 1.066 38.786 1.00 76.38 294 ARG A N 1
ATOM 2291 C CA . ARG A 1 294 ? -42.042 0.469 38.662 1.00 76.38 294 ARG A CA 1
ATOM 2292 C C . ARG A 1 294 ? -42.562 0.137 40.051 1.00 76.38 294 ARG A C 1
ATOM 2294 O O . ARG A 1 294 ? -41.895 -0.571 40.796 1.00 76.38 294 ARG A O 1
ATOM 2301 N N . HIS A 1 295 ? -43.765 0.595 40.354 1.00 66.56 295 HIS A N 1
ATOM 2302 C CA . HIS A 1 295 ? -44.484 0.228 41.567 1.00 66.56 295 HIS A CA 1
ATOM 2303 C C . HIS A 1 295 ? -45.549 -0.810 41.214 1.00 66.56 295 HIS A C 1
ATOM 2305 O O . HIS A 1 295 ? -46.264 -0.652 40.222 1.00 66.56 295 HIS A O 1
ATOM 2311 N N . ASP A 1 296 ? -45.626 -1.873 42.000 1.00 72.81 296 ASP A N 1
ATOM 2312 C CA . ASP A 1 296 ? -46.717 -2.840 41.981 1.00 72.81 296 ASP A CA 1
ATOM 2313 C C . ASP A 1 296 ? -47.549 -2.627 43.248 1.00 72.81 296 ASP A C 1
ATOM 2315 O O . ASP A 1 296 ? -47.049 -2.828 44.351 1.00 72.81 296 ASP A O 1
ATOM 2319 N N . PHE A 1 297 ? -48.792 -2.173 43.085 1.00 63.34 297 PHE A N 1
ATOM 2320 C CA . PHE A 1 297 ? -49.718 -1.885 44.184 1.00 63.34 297 PHE A CA 1
ATOM 2321 C C . PHE A 1 297 ? -50.707 -3.027 44.451 1.00 63.34 297 PHE A C 1
ATOM 2323 O O . PHE A 1 297 ? -51.407 -2.985 45.461 1.00 63.34 297 PHE A O 1
ATOM 2330 N N . GLU A 1 298 ? -50.801 -4.008 43.551 1.00 56.97 298 GLU A N 1
ATOM 2331 C CA . GLU A 1 298 ? -51.944 -4.924 43.498 1.00 56.97 298 GLU A CA 1
ATOM 2332 C C . GLU A 1 298 ? -51.630 -6.283 44.122 1.00 56.97 298 GLU A C 1
ATOM 2334 O O . GLU A 1 298 ? -52.414 -6.770 44.934 1.00 56.97 298 GLU A O 1
ATOM 2339 N N . GLU A 1 299 ? -50.483 -6.881 43.791 1.00 61.97 299 GLU A N 1
ATOM 2340 C CA . GLU A 1 299 ? -50.182 -8.258 44.208 1.00 61.97 299 GLU A CA 1
ATOM 2341 C C . GLU A 1 299 ? -49.174 -8.324 45.353 1.00 61.97 299 GLU A C 1
ATOM 2343 O O . GLU A 1 299 ? -49.349 -9.083 46.306 1.00 61.97 299 GLU A O 1
ATOM 2348 N N . THR A 1 300 ? -48.104 -7.534 45.267 1.00 58.28 300 THR A N 1
ATOM 2349 C CA . THR A 1 300 ? -46.939 -7.702 46.149 1.00 58.28 300 THR A CA 1
ATOM 2350 C C . THR A 1 300 ? -46.571 -6.457 46.949 1.00 58.28 300 THR A C 1
ATOM 2352 O O . THR A 1 300 ? -45.783 -6.561 47.887 1.00 58.28 300 THR A O 1
ATOM 2355 N N . GLN A 1 301 ? -47.154 -5.298 46.616 1.00 69.31 301 GLN A N 1
ATOM 2356 C CA . GLN A 1 301 ? -46.810 -3.994 47.195 1.00 69.31 301 GLN A CA 1
ATOM 2357 C C . GLN A 1 301 ? -45.308 -3.677 47.099 1.00 69.31 301 GLN A C 1
ATOM 2359 O O . GLN A 1 301 ? -44.702 -3.275 48.080 1.00 69.31 301 GLN A O 1
ATOM 2364 N N . GLN A 1 302 ? -44.682 -3.851 45.934 1.00 67.88 302 GLN A N 1
ATOM 2365 C CA . GLN A 1 302 ? -43.225 -3.726 45.763 1.00 67.88 302 GLN A CA 1
ATOM 2366 C C . GLN A 1 302 ? -42.823 -2.558 44.854 1.00 67.88 302 GLN A C 1
ATOM 2368 O O . GLN A 1 302 ? -43.525 -2.213 43.902 1.00 67.88 302 GLN A O 1
ATOM 2373 N N . THR A 1 303 ? -41.637 -1.992 45.088 1.00 64.12 303 THR A N 1
ATOM 2374 C CA . THR A 1 303 ? -40.967 -1.082 44.144 1.00 64.12 303 THR A CA 1
ATOM 2375 C C . THR A 1 303 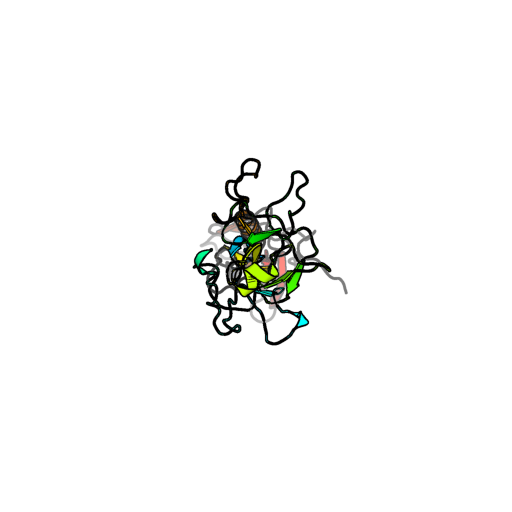? -39.822 -1.810 43.452 1.00 64.12 303 THR A C 1
ATOM 2377 O O . THR A 1 303 ? -38.899 -2.284 44.101 1.00 64.12 303 THR A O 1
ATOM 2380 N N . ARG A 1 304 ? -39.818 -1.844 42.120 1.00 68.50 304 ARG A N 1
ATOM 2381 C CA . ARG A 1 304 ? -38.718 -2.371 41.307 1.00 68.50 304 ARG A CA 1
ATOM 2382 C C . ARG A 1 304 ? -38.041 -1.244 40.547 1.00 68.50 304 ARG A C 1
ATOM 2384 O O . ARG A 1 304 ? -38.715 -0.487 39.854 1.00 68.50 304 ARG A O 1
ATOM 2391 N N . PHE A 1 305 ? -36.718 -1.174 40.586 1.00 69.06 305 PHE A N 1
ATOM 2392 C CA . PHE A 1 305 ? -35.969 -0.246 39.746 1.00 69.06 305 PHE A CA 1
ATOM 2393 C C . PHE A 1 305 ? -34.812 -0.903 39.008 1.00 69.06 305 PHE A C 1
ATOM 2395 O O . PHE A 1 305 ? -34.249 -1.913 39.432 1.00 69.06 305 PHE A O 1
ATOM 2402 N N . VAL A 1 306 ? -34.489 -0.311 37.861 1.00 67.88 306 VAL A N 1
ATOM 2403 C CA . VAL A 1 306 ? -33.394 -0.728 36.988 1.00 67.88 306 VAL A CA 1
ATOM 2404 C C . VAL A 1 306 ? -32.286 0.303 37.092 1.00 67.88 306 VAL A C 1
ATOM 2406 O O . VAL A 1 306 ? -32.510 1.494 36.884 1.00 67.88 306 VAL A O 1
ATOM 2409 N N . LEU A 1 307 ? -31.096 -0.172 37.420 1.00 64.00 307 LEU A N 1
ATOM 2410 C CA . LEU A 1 307 ? -29.867 0.594 37.503 1.00 64.00 307 LEU A CA 1
ATOM 2411 C C . LEU A 1 307 ? -29.041 0.382 36.240 1.00 64.00 307 LEU A C 1
ATOM 2413 O O . LEU A 1 307 ? -28.968 -0.742 35.745 1.00 64.00 307 LEU A O 1
ATOM 2417 N N . GLU A 1 308 ? -28.395 1.433 35.751 1.00 62.41 308 GLU A N 1
ATOM 2418 C CA . GLU A 1 308 ? -27.460 1.373 34.626 1.00 62.41 308 GLU A CA 1
ATOM 2419 C C . GLU A 1 308 ? -26.244 2.260 34.929 1.00 62.41 308 GLU A C 1
ATOM 2421 O O . GLU A 1 308 ? -26.421 3.418 35.314 1.00 62.41 308 GLU A O 1
ATOM 2426 N N . GLY A 1 309 ? -25.024 1.723 34.824 1.00 54.94 309 GLY A N 1
ATOM 2427 C CA . GLY A 1 309 ? -23.781 2.428 35.183 1.00 54.94 309 GLY A CA 1
ATOM 2428 C C . GLY A 1 309 ? -22.561 1.972 34.415 1.00 54.94 309 GLY A C 1
ATOM 2429 O O . GLY A 1 309 ? -22.664 0.908 33.771 1.00 54.94 309 GLY A O 1
#

Radius of gyration: 34.65 Å; Cα contacts (8 Å, |Δi|>4): 677; chains: 1; bounding box: 78×33×97 Å

Foldseek 3Di:
DDDDDFDPPFAEDEFEAAAPPDDDDPVHGFADDWFFPFPPFLFFAKAKEWAAFEKEWAKFWWDDQDDPDPVQQLFKTFQCQVVPRPPHDHDDCCVQPVVFAPDSWQKKFAFDCFDDPVSHTPGKWKWKDFQPDDDTHTQPADWDIDHSGHMIGRDDPDDPPCSNVRVVVVGMIMMMTTMIGTNDTQMDIDHTDPPHDYHYHYHHVPFYWYWYGPNHCLPDPDVRDHTDTDHCNVVRNVVSVVSSVVSSFKTKTKGKTQADDPPADFSHWHQWHDDPVDTDGADPVGTWTWHDWDADPDDRNMIMTMTID

Sequence (309 aa):
IVVYRPGQGGRRSCIRLQPAGETFSAAGSTITDGRIQLARRPSRPPVRVIGDYKRYESTFLLKPGWGSEPAQEFRQWVLNEHGRYEGVTPFDFATLSAEDFLVRKPREFLQCVSTDANNVSWGIIVEFRLWGLDPWESWSEPVSTWEQECSITLGGNELPSGFIAAAAAGEAEVRVTASVESDRRIEALIDGDVGLVTEVYDLSAQAAWWAVHQDSIFYTGIGAPPAVLRNDRPRLESFALRRKNIAARSTRATITLGWIDLSCCVGDIIERVDGQAMELSSQPHSRPAVTSVRHDFEETQQTRFVLEG

Solvent-accessible surface area (backbone atoms only — not comparable to full-atom values): 17210 Å² total; per-residue (Å²): 136,86,83,81,68,76,68,74,86,46,60,80,49,77,46,44,38,55,58,89,90,59,80,91,43,86,91,60,28,61,54,68,47,77,54,72,50,73,54,81,59,54,57,27,38,20,21,37,25,36,31,23,52,30,33,42,22,31,45,43,78,42,39,82,51,56,62,97,48,80,90,37,55,92,30,29,33,25,37,35,53,76,51,80,49,81,99,46,75,50,46,65,62,39,79,81,36,61,89,36,38,79,69,84,56,75,44,36,68,39,54,26,83,58,52,50,99,83,71,44,58,69,36,66,43,44,32,34,32,51,74,81,44,82,70,77,41,75,61,86,53,59,71,45,72,40,89,55,29,47,33,41,36,61,46,59,98,67,76,63,91,62,45,67,62,24,45,76,70,70,32,46,46,43,34,36,36,26,14,37,74,43,76,38,55,44,64,23,75,43,86,42,48,88,92,49,72,67,45,78,45,83,37,43,95,80,25,52,31,35,37,48,34,83,65,18,76,53,33,78,34,94,88,43,66,74,50,56,71,47,72,36,49,68,58,34,40,54,49,24,53,53,48,36,67,65,51,46,41,68,41,52,33,39,44,33,24,62,40,71,63,85,86,70,50,66,25,24,34,45,58,38,41,41,39,83,90,48,77,50,72,47,51,99,89,44,57,28,18,27,74,41,71,46,74,41,82,82,89,70,34,23,22,36,36,32,32,42,54

pLDDT: mean 78.58, std 19.12, range [25.28, 98.06]

Nearest PDB structures (foldseek):
  8xmb-assembly1_B  TM=3.859E-01  e=3.972E-01  Arabidopsis thaliana
  8hyj-assembly1_B  TM=3.748E-01  e=1.355E+00  Arabidopsis thaliana
  7eu0-assembly1_B  TM=2.785E-01  e=3.757E-01  Arabidopsis thaliana
  8xme-assembly1_B  TM=2.486E-01  e=4.441E-01  Arabidopsis thaliana

=== Feature glossary ===
The record interleaves many kinds of information about one protein. Here is each kind framed as the question it answers.

Q: Are the domains correctly placed relative to each other?
A: Predicted aligned error is AlphaFold's pairwise confidence. Unlike pLDDT (per-residue), PAE is per-residue-pair and captures whether two parts of the structure are correctly placed relative to each other. Units are ångströms of expected positional error.

Q: Which residues are in helices, strands, or loops?
A: Eight-state secondary structure (DSSP): H is the canonical α-helix, G the tighter 3₁₀-helix, I the wider π-helix; E/B are β-structure, T and S are turns and bends, and '-' is everything else. DSSP derives these from the pattern of main-chain N–H···O=C hydrogen bonds, not from the sequence.

Q: What if only a Cα trace is available?
A: P-SEA three-state annotation labels each residue as helix, strand, or coil based purely on the geometry of the Cα trace. It serves as a fallback when the full backbone (and thus DSSP) is unavailable.

Q: What are the backbone torsion angles?
A: φ (phi) and ψ (psi) are the two rotatable backbone dihedrals per residue: φ is the C(i-1)–N–Cα–C torsion, ψ is the N–Cα–C–N(i+1) torsion, both in degrees on (−180°, 180°]. α-helical residues cluster near (−60°, −45°); β-strand residues near (−120°, +130°). A Ramachandran plot is simply a scatter of (φ, ψ) for every residue.

Q: What known structures does this most resemble?
A: Structural nearest neighbors (via Foldseek easy-search vs the PDB). Reported per hit: target PDB id, E-value, and alignment TM-score. A TM-score above ~0.5 is the conventional threshold for 'same fold'.

Q: What family and function is it annotated with?
A: Database cross-references. InterPro integrates a dozen domain/family signature databases into unified entries with residue-range hits. GO terms attach function/process/location labels with evidence codes. CATH codes position the fold in a four-level structural taxonomy. Organism is the NCBI-taxonomy species name.

Q: Which residues are buried vs exposed?
A: Solvent accessibility: the surface area of each residue that a 1.4 Å water probe can touch, in Å². When only backbone atoms are present the absolute values are lower than full-atom SASA (side chains contri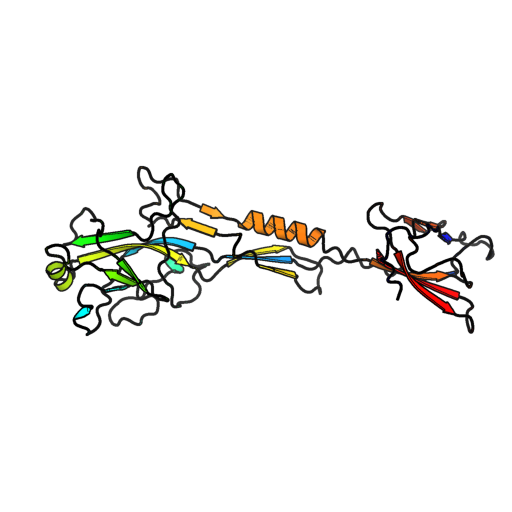bute most of the area) and are flagged as backbone-only.

Q: What do the diagnostic plots show?
A: Three diagnostic plots accompany the record. The Cα contact map visualizes the tertiary structure as a 2D adjacency matrix (8 Å cutoff, sequence-local contacts suppressed). The Ramachandran plot shows the distribution of backbone (φ, ψ) torsions, with points in the α and β basins reflecting secondary structure content. The PAE plot shows AlphaFold's inter-residue confidence as a color matrix.

Q: What is the amino-acid chain?
A: The amino-acid sequence is the protein's primary structure: the linear order of residues from the N-terminus to the C-terminus, written in one-letter code. Everything else here — the 3D coordinates, the secondary structure, the domain annotations — is ultimately a consequence of this string.

Q: What do the rendered images show?
A: The six renders are orthographic views along the three Cartesian axes in both directions. Representation (cartoon, sticks, or surface) and color scheme (sequence-rainbow or by-chain) vary across proteins so the training set covers all the common visualization conventions.

Q: Where is each backbone atom in 3D?
A: The mmCIF table is the protein's shape written out atom by atom. For each backbone N, Cα, C, and carbonyl O, it records an (x, y, z) coordinate triple in Å plus the residue type, chain letter, and residue number.

Q: How mobile is each atom in the crystal?
A: For experimental (PDB) structures, the B-factor (temperature factor) quantifies the positional spread of each atom in the crystal — a combination of thermal vibration and static disorder — in units of Å². High B-factors mark flexible loops or poorly resolved regions; low B-factors mark the rigid, well-ordered core.

Q: How big and how compact is the whole molecule?
A: Three whole-structure scalars: the radius of gyration (RMS distance of Cα from centroid, in Å), the count of Cα–Cα contacts (pairs closer than 8 Å and separated by more than four residues in sequence — i.e. tertiary, not local, contacts), and the bounding-box dimensions. Together they distinguish compact globular folds from extended fibres or disordered chains.

Q: What does the local fold look like, residue by residue?
A: A 3Di character summarizes, for each residue, the relative orientation of the Cα frame of its nearest spatial neighbor. Because it encodes fold topology rather than chemistry, 3Di alignments detect remote structural similarity that sequence alignment misses.

Q: How confident is the AlphaFold model at each residue?
A: For AlphaFold models, the B-factor field carries pLDDT — the model's own estimate of local accuracy on a 0–100 scale. Regions with pLDDT<50 should be treated as essentially unmodeled; they often correspond to intrinsically disordered segments.